Protein AF-Q18162-F1 (afdb_monomer_lite)

Structure (mmCIF, N/CA/C/O backbone):
data_AF-Q18162-F1
#
_entry.id   AF-Q18162-F1
#
loop_
_atom_site.group_PDB
_atom_site.id
_atom_site.type_symbol
_atom_site.label_atom_id
_atom_site.label_alt_id
_atom_site.label_comp_id
_atom_site.label_asym_id
_atom_site.label_entity_id
_atom_site.label_seq_id
_atom_site.pdbx_PDB_ins_code
_atom_site.Cartn_x
_atom_site.Cartn_y
_atom_site.Cartn_z
_atom_site.occupancy
_atom_site.B_iso_or_equiv
_atom_site.auth_seq_id
_atom_site.auth_comp_id
_atom_site.auth_asym_id
_atom_site.auth_atom_id
_atom_site.pdbx_PDB_model_num
ATOM 1 N N . MET A 1 1 ? 11.366 34.243 60.380 1.00 47.06 1 MET A N 1
ATOM 2 C CA . MET A 1 1 ? 11.514 34.033 58.919 1.00 47.06 1 MET A CA 1
ATOM 3 C C . MET A 1 1 ? 12.180 32.680 58.683 1.00 47.06 1 MET A C 1
ATOM 5 O O . MET A 1 1 ? 13.398 32.599 58.688 1.00 47.06 1 MET A O 1
ATOM 9 N N . MET A 1 2 ? 11.401 31.595 58.600 1.00 46.53 2 MET A N 1
ATOM 10 C CA . MET A 1 2 ? 11.908 30.211 58.548 1.00 46.53 2 MET A CA 1
ATOM 11 C C . MET A 1 2 ? 11.200 29.432 57.432 1.00 46.53 2 MET A C 1
ATOM 13 O O . MET A 1 2 ? 10.289 28.652 57.677 1.00 46.53 2 MET A O 1
ATOM 17 N N . ILE A 1 3 ? 11.634 29.666 56.194 1.00 54.00 3 ILE A N 1
ATOM 18 C CA . ILE A 1 3 ? 11.278 28.886 55.001 1.00 54.00 3 ILE A CA 1
ATOM 19 C C . ILE A 1 3 ? 12.595 28.306 54.476 1.00 54.00 3 ILE A C 1
ATOM 21 O O . ILE A 1 3 ? 13.216 28.922 53.624 1.00 54.00 3 ILE A O 1
ATOM 25 N N . SER A 1 4 ? 13.115 27.210 55.051 1.00 54.88 4 SER A N 1
ATOM 26 C CA . SER A 1 4 ? 14.294 26.529 54.457 1.00 54.88 4 SER A CA 1
ATOM 27 C C . SER A 1 4 ? 14.670 25.159 55.052 1.00 54.88 4 SER A C 1
ATOM 29 O O . SER A 1 4 ? 15.838 24.781 55.030 1.00 54.88 4 SER A O 1
ATOM 31 N N . ARG A 1 5 ? 13.752 24.397 55.672 1.00 54.91 5 ARG A N 1
ATOM 32 C CA . ARG A 1 5 ? 14.149 23.113 56.311 1.00 54.91 5 ARG A CA 1
ATOM 33 C C . ARG A 1 5 ? 13.213 21.916 56.134 1.00 54.91 5 ARG A C 1
ATOM 35 O O . ARG A 1 5 ? 13.549 20.836 56.607 1.00 54.91 5 ARG A O 1
ATOM 42 N N . PHE A 1 6 ? 12.099 22.053 55.412 1.00 51.84 6 PHE A N 1
ATOM 43 C CA . PHE A 1 6 ? 11.122 20.960 55.267 1.00 51.84 6 PHE A CA 1
ATOM 44 C C . PHE A 1 6 ? 11.135 20.224 53.916 1.00 51.84 6 PHE A C 1
ATOM 46 O O . PHE A 1 6 ? 10.544 19.155 53.815 1.00 51.84 6 PHE A O 1
ATOM 53 N N . LEU A 1 7 ? 11.861 20.717 52.906 1.00 53.97 7 LEU A N 1
ATOM 54 C CA . LEU A 1 7 ? 11.865 20.114 51.562 1.00 53.97 7 LEU A CA 1
ATOM 55 C C . LEU A 1 7 ? 12.960 19.050 51.336 1.00 53.97 7 LEU A C 1
ATOM 57 O O . LEU A 1 7 ? 12.839 18.246 50.420 1.00 53.97 7 LEU A O 1
ATOM 61 N N . SER A 1 8 ? 13.972 18.944 52.207 1.00 49.91 8 SER A N 1
ATOM 62 C CA . SER A 1 8 ? 15.043 17.931 52.072 1.00 49.91 8 SER A CA 1
ATOM 63 C C . SER A 1 8 ? 14.746 16.571 52.712 1.00 49.91 8 SER A C 1
ATOM 65 O O . SER A 1 8 ? 15.541 15.651 52.553 1.00 49.91 8 SER A O 1
ATOM 67 N N . LYS A 1 9 ? 13.619 16.401 53.416 1.00 49.53 9 LYS A N 1
ATOM 68 C CA . LYS A 1 9 ? 13.247 15.107 54.026 1.00 49.53 9 LYS A CA 1
ATOM 69 C C . LYS A 1 9 ? 12.256 14.283 53.197 1.00 49.53 9 LYS A C 1
ATOM 71 O O . LYS A 1 9 ? 12.046 13.117 53.503 1.00 49.53 9 LYS A O 1
ATOM 76 N N . ILE A 1 10 ? 11.699 14.852 52.125 1.00 53.09 10 ILE A N 1
ATOM 77 C CA . ILE A 1 10 ? 10.724 14.171 51.252 1.00 53.09 10 ILE A CA 1
ATOM 78 C C . ILE A 1 10 ? 11.418 13.392 50.115 1.00 53.09 10 ILE A C 1
ATOM 80 O O . ILE A 1 10 ? 10.860 12.440 49.587 1.00 53.09 10 ILE A O 1
ATOM 84 N N . LEU A 1 11 ? 12.680 13.705 49.803 1.00 48.69 11 LEU A N 1
ATOM 85 C CA . LEU A 1 11 ? 13.447 13.065 48.723 1.00 48.69 11 LEU A CA 1
ATOM 86 C C . LEU A 1 11 ? 14.239 11.809 49.135 1.00 48.69 11 LEU A C 1
ATOM 88 O O . LEU A 1 11 ? 14.852 11.178 48.283 1.00 48.69 11 LEU A O 1
ATOM 92 N N . ILE A 1 12 ? 14.209 11.412 50.412 1.00 49.38 12 ILE A N 1
ATOM 93 C CA . ILE A 1 12 ? 14.962 10.243 50.921 1.00 49.38 12 ILE A CA 1
ATOM 94 C C . ILE A 1 12 ? 14.038 9.038 51.207 1.00 49.38 12 ILE A C 1
ATOM 96 O O . ILE A 1 12 ? 14.503 7.913 51.353 1.00 49.38 12 ILE A O 1
ATOM 100 N N . VAL A 1 13 ? 12.713 9.226 51.190 1.00 47.62 13 VAL A N 1
ATOM 101 C CA . VAL A 1 13 ? 11.738 8.146 51.456 1.00 47.62 13 VAL A CA 1
ATOM 102 C C . VAL A 1 13 ? 11.405 7.319 50.201 1.00 47.62 13 VAL A C 1
ATOM 104 O O . VAL A 1 13 ? 10.931 6.192 50.310 1.00 47.62 13 VAL A O 1
ATOM 107 N N . SER A 1 14 ? 11.750 7.795 49.001 1.00 47.75 14 SER A N 1
ATOM 108 C CA . SER A 1 14 ? 11.457 7.092 47.739 1.00 47.75 14 SER A CA 1
ATOM 109 C C . SER A 1 14 ? 12.448 5.975 47.370 1.00 47.75 14 SER A C 1
ATOM 111 O O . SER A 1 14 ? 12.307 5.373 46.311 1.00 47.75 14 SER A O 1
ATOM 113 N N . CYS A 1 15 ? 13.426 5.666 48.232 1.00 47.78 15 CYS A N 1
ATOM 114 C CA . CYS A 1 15 ? 14.438 4.620 48.003 1.00 47.78 15 CYS A CA 1
ATOM 115 C C . CYS A 1 15 ? 14.312 3.390 48.928 1.00 47.78 15 CYS A C 1
ATOM 117 O O . CYS A 1 15 ? 15.185 2.528 48.901 1.00 47.78 15 CYS A O 1
ATOM 119 N N . LEU A 1 16 ? 13.250 3.282 49.742 1.00 48.62 16 LEU A N 1
ATOM 120 C CA . LEU A 1 16 ? 13.119 2.249 50.790 1.00 48.62 16 LEU A CA 1
ATOM 121 C C . LEU A 1 16 ? 11.858 1.367 50.702 1.00 48.62 16 LEU A C 1
ATOM 123 O O . LEU A 1 16 ? 11.512 0.704 51.674 1.00 48.62 16 LEU A O 1
ATOM 127 N N . ILE A 1 17 ? 11.195 1.288 49.544 1.00 52.97 17 ILE A N 1
ATOM 128 C CA . ILE A 1 17 ? 10.119 0.304 49.312 1.00 52.97 17 ILE A CA 1
ATOM 129 C C . ILE A 1 17 ? 10.638 -0.771 48.359 1.00 52.97 17 ILE A C 1
ATOM 131 O O . ILE A 1 17 ? 10.295 -0.842 47.181 1.00 52.97 17 ILE A O 1
ATOM 135 N N . GLY A 1 18 ? 11.542 -1.582 48.900 1.00 37.62 18 GLY A N 1
ATOM 136 C CA . GLY A 1 18 ? 11.828 -2.909 48.392 1.00 37.62 18 GLY A CA 1
ATOM 137 C C . GLY A 1 18 ? 10.871 -3.929 49.012 1.00 37.62 18 GLY A C 1
ATOM 138 O O . GLY A 1 18 ? 10.556 -3.854 50.193 1.00 37.62 18 GLY A O 1
ATOM 139 N N . VAL A 1 19 ? 10.501 -4.913 48.193 1.00 47.59 19 VAL A N 1
ATOM 140 C CA . VAL A 1 19 ? 10.215 -6.304 48.585 1.00 47.59 19 VAL A CA 1
ATOM 141 C C . VAL A 1 19 ? 8.965 -6.550 49.446 1.00 47.59 19 VAL A C 1
ATOM 143 O O . VAL A 1 19 ? 9.071 -6.700 50.650 1.00 47.59 19 VAL A O 1
ATOM 146 N N . LEU A 1 20 ? 7.812 -6.730 48.790 1.00 50.03 20 LEU A N 1
ATOM 147 C CA . LEU A 1 20 ? 6.655 -7.559 49.193 1.00 50.03 20 LEU A CA 1
ATOM 148 C C . LEU A 1 20 ? 5.893 -7.824 47.869 1.00 50.03 20 LEU A C 1
ATOM 150 O O . LEU A 1 20 ? 5.391 -6.889 47.263 1.00 50.03 20 LEU A O 1
ATOM 154 N N . GLY A 1 21 ? 5.886 -8.998 47.236 1.00 35.34 21 GLY A N 1
ATOM 155 C CA . GLY A 1 21 ? 5.653 -10.307 47.824 1.00 35.34 21 GLY A CA 1
ATOM 156 C C . GLY A 1 21 ? 4.150 -10.574 47.945 1.00 35.34 21 GLY A C 1
ATOM 157 O O . GLY A 1 21 ? 3.687 -10.772 49.058 1.00 35.34 21 GLY A O 1
ATOM 158 N N . VAL A 1 22 ? 3.387 -10.555 46.841 1.00 52.78 22 VAL A N 1
ATOM 159 C CA . VAL A 1 22 ? 2.009 -11.078 46.823 1.00 52.78 22 VAL A CA 1
ATOM 160 C C . VAL A 1 22 ? 1.737 -11.774 45.491 1.00 52.78 22 VAL A C 1
ATOM 162 O O . VAL A 1 22 ? 1.884 -11.194 44.416 1.00 52.78 22 VAL A O 1
ATOM 165 N N . ALA A 1 23 ? 1.417 -13.058 45.602 1.00 41.47 23 ALA A N 1
ATOM 166 C CA . ALA A 1 23 ? 0.952 -13.920 44.537 1.00 41.47 23 ALA A CA 1
ATOM 167 C C . ALA A 1 23 ? -0.487 -13.559 44.160 1.00 41.47 23 ALA A C 1
ATOM 169 O O . ALA A 1 23 ? -1.300 -13.359 45.051 1.00 41.47 23 ALA A O 1
ATOM 170 N N . ASP A 1 24 ? -0.800 -13.584 42.867 1.00 45.69 24 ASP A N 1
ATOM 171 C CA . ASP A 1 24 ? -2.141 -13.931 42.408 1.00 45.69 24 ASP A CA 1
ATOM 172 C C . ASP A 1 24 ? -2.042 -14.708 41.095 1.00 45.69 24 ASP A C 1
ATOM 174 O O . ASP A 1 24 ? -1.695 -14.204 40.024 1.00 45.69 24 ASP A O 1
ATOM 178 N N . ALA A 1 25 ? -2.320 -16.000 41.223 1.00 42.06 25 ALA A N 1
ATOM 179 C CA . ALA A 1 25 ? -2.702 -16.865 40.131 1.00 42.06 25 ALA A CA 1
ATOM 180 C C . ALA A 1 25 ? -4.101 -16.452 39.666 1.00 42.06 25 ALA A C 1
ATOM 182 O O . ALA A 1 25 ? -4.997 -16.394 40.499 1.00 42.06 25 ALA A O 1
ATOM 183 N N . SER A 1 26 ? -4.292 -16.205 38.363 1.00 44.50 26 SER A N 1
ATOM 184 C CA . SER A 1 26 ? -5.520 -16.496 37.592 1.00 44.50 26 SER A CA 1
ATOM 185 C C . SER A 1 26 ? -5.532 -15.719 36.276 1.00 44.50 26 SER A C 1
ATOM 187 O O . SER A 1 26 ? -5.874 -14.543 36.250 1.00 44.50 26 SER A O 1
ATOM 189 N N . SER A 1 27 ? -5.193 -16.383 35.169 1.00 45.03 27 SER A N 1
ATOM 190 C CA . SER A 1 27 ? -5.870 -16.228 33.865 1.00 45.03 27 SER A CA 1
ATOM 191 C C . SER A 1 27 ? -5.272 -17.214 32.865 1.00 45.03 27 SER A C 1
ATOM 193 O O . SER A 1 27 ? -4.505 -16.894 31.960 1.00 45.03 27 SER A O 1
ATOM 195 N N . SER A 1 28 ? -5.651 -18.470 33.091 1.00 40.44 28 SER A N 1
ATOM 196 C CA . SER A 1 28 ? -5.804 -19.480 32.053 1.00 40.44 28 SER A CA 1
ATOM 197 C C . SER A 1 28 ? -6.736 -18.956 30.945 1.00 40.44 28 SER A C 1
ATOM 199 O O . SER A 1 28 ? -7.658 -18.196 31.226 1.00 40.44 28 SER A O 1
ATOM 201 N N . MET A 1 29 ? -6.537 -19.440 29.714 1.00 38.53 29 MET A N 1
ATOM 202 C CA . MET A 1 29 ? -7.475 -19.376 28.574 1.00 38.53 29 MET A CA 1
ATOM 203 C C . MET A 1 29 ? -7.371 -18.220 27.562 1.00 38.53 29 MET A C 1
ATOM 205 O O . MET A 1 29 ? -8.382 -17.632 27.214 1.00 38.53 29 MET A O 1
ATOM 209 N N . TYR A 1 30 ? -6.210 -18.003 26.930 1.00 42.44 30 TYR A N 1
ATOM 210 C CA . TYR A 1 30 ? -6.178 -17.494 25.538 1.00 42.44 30 TYR A CA 1
ATOM 211 C C . TYR A 1 30 ? -5.065 -18.138 24.690 1.00 42.44 30 TYR A C 1
ATOM 213 O O . TYR A 1 30 ? -4.341 -17.485 23.946 1.00 42.44 30 TYR A O 1
ATOM 221 N N . ALA A 1 31 ? -4.964 -19.469 24.726 1.00 40.12 31 ALA A N 1
ATOM 222 C CA . ALA A 1 31 ? -4.301 -20.236 23.668 1.00 40.12 31 ALA A CA 1
ATOM 223 C C . ALA A 1 31 ? -5.300 -20.475 22.520 1.00 40.12 31 ALA A C 1
ATOM 225 O O . ALA A 1 31 ? -5.843 -21.568 22.350 1.00 40.12 31 ALA A O 1
ATOM 226 N N . ARG A 1 32 ? -5.608 -19.427 21.743 1.00 47.47 32 ARG A N 1
ATOM 227 C CA . ARG A 1 32 ? -6.488 -19.549 20.571 1.00 47.47 32 ARG A CA 1
ATOM 228 C C . ARG A 1 32 ? -5.731 -20.301 19.470 1.00 47.47 32 ARG A C 1
ATOM 230 O O . ARG A 1 32 ? -4.795 -19.776 18.869 1.00 47.47 32 ARG A O 1
ATOM 237 N N . ARG A 1 33 ? -6.121 -21.559 19.234 1.00 45.94 33 ARG A N 1
ATOM 238 C CA . ARG A 1 33 ? -5.656 -22.389 18.111 1.00 45.94 33 ARG A CA 1
ATOM 239 C C . ARG A 1 33 ? -5.892 -21.633 16.797 1.00 45.94 33 ARG A C 1
ATOM 241 O O . ARG A 1 33 ? -7.034 -21.492 16.376 1.00 45.94 33 ARG A O 1
ATOM 248 N N . ARG A 1 34 ? -4.812 -21.171 16.154 1.00 50.59 34 ARG A N 1
ATOM 249 C CA . ARG A 1 34 ? -4.840 -20.661 14.771 1.00 50.59 34 ARG A CA 1
ATOM 250 C C . ARG A 1 34 ? -5.439 -21.724 13.858 1.00 50.59 34 ARG A C 1
ATOM 252 O O . ARG A 1 34 ? -4.964 -22.865 13.858 1.00 50.59 34 ARG A O 1
ATOM 259 N N . THR A 1 35 ? -6.454 -21.341 13.098 1.00 56.44 35 THR A N 1
ATOM 260 C CA . THR A 1 35 ? -7.115 -22.224 12.130 1.00 56.44 35 THR A CA 1
ATOM 261 C C . THR A 1 35 ? -6.159 -22.571 10.983 1.00 56.44 35 THR A C 1
ATOM 263 O O . THR A 1 35 ? -5.224 -21.824 10.684 1.00 56.44 35 THR A O 1
ATOM 266 N N . ALA A 1 36 ? -6.370 -23.712 10.318 1.00 51.19 36 ALA A N 1
ATOM 267 C CA . ALA A 1 36 ? -5.551 -24.132 9.174 1.00 51.19 36 ALA A CA 1
ATOM 268 C C . ALA A 1 36 ? -5.553 -23.092 8.027 1.00 51.19 36 ALA A C 1
ATOM 270 O O . ALA A 1 36 ? -4.561 -22.956 7.314 1.00 51.19 36 ALA A O 1
ATOM 271 N N . SER A 1 37 ? -6.615 -22.283 7.924 1.00 54.16 37 SER A N 1
ATOM 272 C CA . SER A 1 37 ? -6.733 -21.176 6.965 1.00 54.16 37 SER A CA 1
ATOM 273 C C . SER A 1 37 ? -5.822 -19.982 7.289 1.00 54.16 37 SER A C 1
ATOM 275 O O . SER A 1 37 ? -5.349 -19.308 6.377 1.00 54.16 37 SER A O 1
ATOM 277 N N . GLU A 1 38 ? -5.524 -19.724 8.567 1.00 50.00 38 GLU A N 1
ATOM 278 C CA . GLU A 1 38 ? -4.623 -18.637 8.986 1.00 50.00 38 GLU A CA 1
ATOM 279 C C . GLU A 1 38 ? -3.143 -19.013 8.837 1.00 50.00 38 GLU A C 1
ATOM 281 O O . GLU A 1 38 ? -2.293 -18.133 8.708 1.00 50.00 38 GLU A O 1
ATOM 286 N N . ARG A 1 39 ? -2.819 -20.314 8.794 1.00 50.56 39 ARG A N 1
ATOM 287 C CA . ARG A 1 39 ? -1.455 -20.781 8.496 1.00 50.56 39 ARG A CA 1
ATOM 288 C C . ARG A 1 39 ? -1.115 -20.665 7.011 1.00 50.56 39 ARG A C 1
ATOM 290 O O . ARG A 1 39 ? 0.036 -20.390 6.695 1.00 50.56 39 ARG A O 1
ATOM 297 N N . LEU A 1 40 ? -2.089 -20.781 6.104 1.00 47.69 40 LEU A N 1
ATOM 298 C CA . LEU A 1 40 ? -1.827 -20.673 4.662 1.00 47.69 40 LEU A CA 1
ATOM 299 C C . LEU A 1 40 ? -1.533 -19.231 4.208 1.00 47.69 40 LEU A C 1
ATOM 301 O O . LEU A 1 40 ? -0.740 -19.023 3.295 1.00 47.69 40 LEU A O 1
ATOM 305 N N . MET A 1 41 ? -2.095 -18.228 4.888 1.00 48.03 41 MET A N 1
ATOM 306 C CA . MET A 1 41 ? -1.858 -16.808 4.580 1.00 48.03 41 MET A CA 1
ATOM 307 C C . MET A 1 41 ? -0.588 -16.238 5.237 1.00 48.03 41 MET A C 1
ATOM 309 O O . MET A 1 41 ? -0.143 -15.155 4.868 1.00 48.03 41 MET A O 1
ATOM 313 N N . SER A 1 42 ? 0.049 -16.971 6.162 1.00 46.28 42 SER A N 1
ATOM 314 C CA . SER A 1 42 ? 1.368 -16.610 6.711 1.00 46.28 42 SER A CA 1
ATOM 315 C C . SER A 1 42 ? 2.547 -17.293 6.007 1.00 46.28 42 SER A C 1
ATOM 317 O O . SER A 1 42 ? 3.695 -16.975 6.311 1.00 46.28 42 SER A O 1
ATOM 319 N N . ILE A 1 43 ? 2.282 -18.234 5.092 1.00 47.38 43 ILE A N 1
ATOM 320 C CA . ILE A 1 43 ? 3.305 -19.025 4.381 1.00 47.38 43 ILE A CA 1
ATOM 321 C C . ILE A 1 43 ? 3.692 -18.401 3.025 1.00 47.38 43 ILE A C 1
ATOM 323 O O . ILE A 1 43 ? 4.709 -18.771 2.451 1.00 47.38 43 ILE A O 1
ATOM 327 N N . ILE A 1 44 ? 2.999 -17.350 2.572 1.00 43.81 44 ILE A N 1
ATOM 328 C CA . ILE A 1 44 ? 3.419 -16.532 1.420 1.00 43.81 44 ILE A CA 1
ATOM 329 C C . ILE A 1 44 ? 3.975 -15.193 1.925 1.00 43.81 44 ILE A C 1
ATOM 331 O O . ILE A 1 44 ? 3.458 -14.116 1.648 1.00 43.81 44 ILE A O 1
ATOM 335 N N . ARG A 1 45 ? 5.047 -15.254 2.721 1.00 46.56 45 ARG A N 1
ATOM 336 C CA . ARG A 1 45 ? 6.005 -14.144 2.790 1.00 46.56 45 ARG A CA 1
ATOM 337 C C . ARG A 1 45 ? 7.019 -14.402 1.680 1.00 46.56 45 ARG A C 1
ATOM 339 O O . ARG A 1 45 ? 7.731 -15.403 1.790 1.00 46.56 45 ARG A O 1
ATOM 346 N N . PRO A 1 46 ? 7.152 -13.551 0.650 1.00 45.78 46 PRO A N 1
ATOM 347 C CA . PRO A 1 46 ? 8.361 -13.593 -0.146 1.00 45.78 46 PRO A CA 1
ATOM 348 C C . PRO A 1 46 ? 9.515 -13.238 0.796 1.00 45.78 46 PRO A C 1
ATOM 350 O O . PRO A 1 46 ? 9.692 -12.088 1.193 1.00 45.78 46 PRO A O 1
ATOM 353 N N . ARG A 1 47 ? 10.290 -14.250 1.199 1.00 39.41 47 ARG A N 1
ATOM 354 C CA . ARG A 1 47 ? 11.680 -14.051 1.604 1.00 39.41 47 ARG A CA 1
ATOM 355 C C . ARG A 1 47 ? 12.407 -13.564 0.354 1.00 39.41 47 ARG A C 1
ATOM 357 O O . ARG A 1 47 ? 12.931 -14.376 -0.396 1.00 39.41 47 ARG A O 1
ATOM 364 N N . MET A 1 48 ? 12.399 -12.262 0.099 1.00 46.12 48 MET A N 1
ATOM 365 C CA . MET A 1 48 ? 13.288 -11.669 -0.891 1.00 46.12 48 MET A CA 1
ATOM 366 C C . MET A 1 48 ? 13.988 -10.458 -0.286 1.00 46.12 48 MET A C 1
ATOM 368 O O . MET A 1 48 ? 13.424 -9.382 -0.146 1.00 46.12 48 MET A O 1
ATOM 372 N N . PHE A 1 49 ? 15.227 -10.747 0.114 1.00 45.75 49 PHE A N 1
ATOM 373 C CA . PHE A 1 49 ? 16.407 -9.894 0.075 1.00 45.75 49 PHE A CA 1
ATOM 374 C C . PHE A 1 49 ? 16.320 -8.506 0.719 1.00 45.75 49 PHE A C 1
ATOM 376 O O . PHE A 1 49 ? 16.011 -7.498 0.093 1.00 45.75 49 PHE A O 1
ATOM 383 N N . GLN A 1 50 ? 16.787 -8.471 1.970 1.00 40.81 50 GLN A N 1
ATOM 384 C CA . GLN A 1 50 ? 17.587 -7.368 2.493 1.00 40.81 50 GLN A CA 1
ATOM 385 C C . GLN A 1 50 ? 18.776 -7.135 1.539 1.00 40.81 50 GLN A C 1
ATOM 387 O O . GLN A 1 50 ? 19.776 -7.843 1.628 1.00 40.81 50 GLN A O 1
ATOM 392 N N . ASN A 1 51 ? 18.667 -6.185 0.607 1.00 41.41 51 ASN A N 1
ATOM 393 C CA . ASN A 1 51 ? 19.835 -5.625 -0.073 1.00 41.41 51 ASN A CA 1
ATOM 394 C C . ASN A 1 51 ? 20.126 -4.234 0.532 1.00 41.41 51 ASN A C 1
ATOM 396 O O . ASN A 1 51 ? 19.279 -3.347 0.418 1.00 41.41 51 ASN A O 1
ATOM 400 N N . PRO A 1 52 ? 21.277 -4.027 1.198 1.00 40.94 52 PRO A N 1
ATOM 401 C CA . PRO A 1 52 ? 21.660 -2.746 1.792 1.00 40.94 52 PRO A CA 1
ATOM 402 C C . PRO A 1 52 ? 22.157 -1.676 0.792 1.00 40.94 52 PRO A C 1
ATOM 404 O O . PRO A 1 52 ? 22.746 -0.686 1.218 1.00 40.94 52 PRO A O 1
ATOM 407 N N . GLU A 1 53 ? 21.871 -1.768 -0.511 1.00 42.22 53 GLU A N 1
ATOM 408 C CA . GLU A 1 53 ? 22.186 -0.716 -1.508 1.00 42.22 53 GLU A CA 1
ATOM 409 C C . GLU A 1 53 ? 21.252 0.521 -1.460 1.00 42.22 53 GLU A C 1
ATOM 411 O O . GLU A 1 53 ? 20.991 1.203 -2.451 1.00 42.22 53 GLU A O 1
ATOM 416 N N . PHE A 1 54 ? 20.786 0.873 -0.262 1.00 45.44 54 PHE A N 1
ATOM 417 C CA . PHE A 1 54 ? 19.851 1.961 0.051 1.00 45.44 54 PHE A CA 1
ATOM 418 C C . PHE A 1 54 ? 20.458 3.383 -0.065 1.00 45.44 54 PHE A C 1
ATOM 420 O O . PHE A 1 54 ? 19.984 4.316 0.575 1.00 45.44 54 PHE A O 1
ATOM 427 N N . ARG A 1 55 ? 21.523 3.613 -0.850 1.00 39.00 55 ARG A N 1
ATOM 428 C CA . ARG A 1 55 ? 22.255 4.900 -0.777 1.00 39.00 55 ARG A CA 1
ATOM 429 C C . ARG A 1 55 ? 22.574 5.637 -2.077 1.00 39.00 55 ARG A C 1
ATOM 431 O O . ARG A 1 55 ? 23.279 6.636 -1.999 1.00 39.00 55 ARG A O 1
ATOM 438 N N . SER A 1 56 ? 22.055 5.241 -3.247 1.00 38.41 56 SER A N 1
ATOM 439 C CA . SER A 1 56 ? 22.445 5.939 -4.495 1.00 38.41 56 SER A CA 1
ATOM 440 C C . SER A 1 56 ? 21.391 6.143 -5.597 1.00 38.41 56 SER A C 1
ATOM 442 O O . SER A 1 56 ? 21.713 6.706 -6.636 1.00 38.41 56 SER A O 1
ATOM 444 N N . SER A 1 57 ? 20.106 5.820 -5.400 1.00 38.34 57 SER A N 1
ATOM 445 C CA . SER A 1 57 ? 19.080 6.109 -6.435 1.00 38.34 57 SER A CA 1
ATOM 446 C C . SER A 1 57 ? 18.561 7.562 -6.458 1.00 38.34 57 SER A C 1
ATOM 448 O O . SER A 1 57 ? 17.593 7.866 -7.146 1.00 38.34 57 SER A O 1
ATOM 450 N N . GLN A 1 58 ? 19.224 8.502 -5.775 1.00 43.12 58 GLN A N 1
ATOM 451 C CA . GLN A 1 58 ? 18.823 9.919 -5.691 1.00 43.12 58 GLN A CA 1
ATOM 452 C C . GLN A 1 58 ? 19.031 10.749 -6.982 1.00 43.12 58 GLN A C 1
ATOM 454 O O . GLN A 1 58 ? 19.048 11.975 -6.916 1.00 43.12 58 GLN A O 1
ATOM 459 N N . LYS A 1 59 ? 19.177 10.141 -8.170 1.00 35.78 59 LYS A N 1
ATOM 460 C CA . LYS A 1 59 ? 19.420 10.899 -9.416 1.00 35.78 59 LYS A CA 1
ATOM 461 C C . LYS A 1 59 ? 18.705 10.421 -10.682 1.00 35.78 59 LYS A C 1
ATOM 463 O O . LYS A 1 59 ? 19.095 10.816 -11.775 1.00 35.78 59 LYS A O 1
ATOM 468 N N . ILE A 1 60 ? 17.606 9.677 -10.557 1.00 40.38 60 ILE A N 1
ATOM 469 C CA . ILE A 1 60 ? 16.628 9.560 -11.653 1.00 40.38 60 ILE A CA 1
ATOM 470 C C . ILE A 1 60 ? 15.374 10.345 -11.258 1.00 40.38 60 ILE A C 1
ATOM 472 O O . ILE A 1 60 ? 14.288 9.807 -11.099 1.00 40.38 60 ILE A O 1
ATOM 476 N N . GLN A 1 61 ? 15.532 11.664 -11.111 1.00 37.38 61 GLN A N 1
ATOM 477 C CA . GLN A 1 61 ? 14.439 12.607 -11.347 1.00 37.38 61 GLN A CA 1
ATOM 478 C C . GLN A 1 61 ? 14.176 12.637 -12.858 1.00 37.38 61 GLN A C 1
ATOM 480 O O . GLN A 1 61 ? 14.509 13.596 -13.549 1.00 37.38 61 GLN A O 1
ATOM 485 N N . LYS A 1 62 ? 13.608 11.563 -13.407 1.00 40.25 62 LYS A N 1
ATOM 486 C CA . LYS A 1 62 ? 12.714 11.746 -14.545 1.00 40.25 62 LYS A CA 1
ATOM 487 C C . LYS A 1 62 ? 11.363 11.972 -13.909 1.00 40.25 62 LYS A C 1
ATOM 489 O O . LYS A 1 62 ? 10.778 11.043 -13.369 1.00 40.25 62 LYS A O 1
ATOM 494 N N . SER A 1 63 ? 10.919 13.223 -13.913 1.00 36.50 63 SER A N 1
ATOM 495 C CA . SER A 1 63 ? 9.512 13.542 -13.749 1.00 36.50 63 SER A CA 1
ATOM 496 C C . SER A 1 63 ? 8.755 12.753 -14.813 1.00 36.50 63 SER A C 1
ATOM 498 O O . SER A 1 63 ? 8.616 13.182 -15.958 1.00 36.50 63 SER A O 1
ATOM 500 N N . ILE A 1 64 ? 8.308 11.552 -14.457 1.00 46.38 64 ILE A N 1
ATOM 501 C CA . ILE A 1 64 ? 7.239 10.892 -15.180 1.00 46.38 64 ILE A CA 1
ATOM 502 C C . ILE A 1 64 ? 6.057 11.807 -14.917 1.00 46.38 64 ILE A C 1
ATOM 504 O O . ILE A 1 64 ? 5.423 11.755 -13.864 1.00 46.38 64 ILE A O 1
ATOM 508 N N . GLN A 1 65 ? 5.843 12.743 -15.839 1.00 42.72 65 GLN A N 1
ATOM 509 C CA . GLN A 1 65 ? 4.612 13.497 -15.911 1.00 42.72 65 GLN A CA 1
ATOM 510 C C . GLN A 1 65 ? 3.526 12.447 -16.086 1.00 42.72 65 GLN A C 1
ATOM 512 O O . GLN A 1 65 ? 3.308 11.935 -17.187 1.00 42.72 65 GLN A O 1
ATOM 517 N N . LEU A 1 66 ? 2.908 12.056 -14.970 1.00 52.97 66 LEU A N 1
ATOM 518 C CA . LEU A 1 66 ? 1.675 11.299 -14.992 1.00 52.97 66 LEU A CA 1
ATOM 519 C C . LEU A 1 66 ? 0.783 11.999 -15.993 1.00 52.97 66 LEU A C 1
ATOM 521 O O . LEU A 1 66 ? 0.589 13.210 -15.893 1.00 52.97 66 LEU A O 1
ATOM 525 N N . ASN A 1 67 ? 0.302 11.242 -16.979 1.00 50.72 67 ASN A N 1
ATOM 526 C CA . ASN A 1 67 ? -0.633 11.772 -17.952 1.00 50.72 67 ASN A CA 1
ATOM 527 C C . ASN A 1 67 ? -1.698 12.564 -17.170 1.00 50.72 67 ASN A C 1
ATOM 529 O O . ASN A 1 67 ? -2.341 11.966 -16.304 1.00 50.72 67 ASN A O 1
ATOM 533 N N . PRO A 1 68 ? -1.868 13.877 -17.411 1.00 45.94 68 PRO A N 1
ATOM 534 C CA . PRO A 1 68 ? -2.814 14.698 -16.656 1.00 45.94 68 PRO A CA 1
ATOM 535 C C . PRO A 1 68 ? -4.258 14.182 -16.785 1.00 45.94 68 PRO A C 1
ATOM 537 O O . PRO A 1 68 ? -5.105 14.490 -15.955 1.00 45.94 68 PRO A O 1
ATOM 540 N N . ASN A 1 69 ? -4.521 13.320 -17.775 1.00 46.78 69 ASN A N 1
ATOM 541 C CA . ASN A 1 69 ? -5.780 12.606 -17.972 1.00 46.78 69 ASN A CA 1
ATOM 542 C C . ASN A 1 69 ? -5.823 11.218 -17.307 1.00 46.78 69 ASN A C 1
ATOM 544 O O . ASN A 1 69 ? -6.736 10.437 -17.587 1.00 46.78 69 ASN A O 1
ATOM 548 N N . ARG A 1 70 ? -4.856 10.857 -16.451 1.00 61.12 70 ARG A N 1
ATOM 549 C CA . ARG A 1 70 ? -4.902 9.627 -15.650 1.00 61.12 70 ARG A CA 1
ATOM 550 C C . ARG A 1 70 ? -5.990 9.797 -14.593 1.00 61.12 70 ARG A C 1
ATOM 552 O O . ARG A 1 70 ? -5.725 10.141 -13.445 1.00 61.12 70 ARG A O 1
ATOM 559 N N . ALA A 1 71 ? -7.231 9.555 -14.998 1.00 58.75 71 ALA A N 1
ATOM 560 C CA . ALA A 1 71 ? -8.343 9.456 -14.078 1.00 58.75 71 ALA A CA 1
ATOM 561 C C . ALA A 1 71 ? -8.020 8.371 -13.044 1.00 58.75 71 ALA A C 1
ATOM 563 O O . ALA A 1 71 ? -7.623 7.254 -13.395 1.00 58.75 71 ALA A O 1
ATOM 564 N N . LEU A 1 72 ? -8.161 8.715 -11.765 1.00 69.69 72 LEU A N 1
ATOM 565 C CA . LEU A 1 72 ? -8.048 7.739 -10.692 1.00 69.69 72 LEU A CA 1
ATOM 566 C C . LEU A 1 72 ? -9.093 6.649 -10.950 1.00 69.69 72 LEU A C 1
ATOM 568 O O . LEU A 1 72 ? -10.240 6.973 -11.291 1.00 69.69 72 LEU A O 1
ATOM 572 N N . PRO A 1 73 ? -8.712 5.363 -10.861 1.00 76.00 73 PRO A N 1
ATOM 573 C CA . PRO A 1 73 ? -9.651 4.303 -11.165 1.00 76.00 73 PRO A CA 1
ATOM 574 C C . PRO A 1 73 ? -10.828 4.373 -10.207 1.00 76.00 73 PRO A C 1
ATOM 576 O O . PRO A 1 73 ? -10.786 4.987 -9.138 1.00 76.00 73 PRO A O 1
ATOM 579 N N . CYS A 1 74 ? -11.876 3.667 -10.587 1.00 85.00 74 CYS A N 1
ATOM 580 C CA . CYS A 1 74 ? -13.059 3.602 -9.772 1.00 85.00 74 CYS A CA 1
ATOM 581 C C . CYS A 1 74 ? -12.744 3.023 -8.374 1.00 85.00 74 CYS A C 1
ATOM 583 O O . CYS A 1 74 ? -12.037 2.020 -8.217 1.00 85.00 74 CYS A O 1
ATOM 585 N N . CYS A 1 75 ? -13.273 3.674 -7.340 1.00 88.38 75 CYS A N 1
ATOM 586 C CA . CYS A 1 75 ? -13.066 3.285 -5.950 1.00 88.38 75 CYS A CA 1
ATOM 587 C C . CYS A 1 75 ? -14.027 2.152 -5.570 1.00 88.38 75 CYS A C 1
ATOM 589 O O . CYS A 1 75 ? -15.109 2.388 -5.038 1.00 88.38 75 CYS A O 1
ATOM 591 N N . LYS A 1 76 ? -13.637 0.909 -5.872 1.00 90.81 76 LYS A N 1
ATOM 592 C CA . LYS A 1 76 ? -14.401 -0.310 -5.557 1.00 90.81 76 LYS A CA 1
ATOM 593 C C . LYS A 1 76 ? -13.655 -1.165 -4.551 1.00 90.81 76 LYS A C 1
ATOM 595 O O . LYS A 1 76 ? -12.447 -1.352 -4.694 1.00 90.81 76 LYS A O 1
ATOM 600 N N . ASP A 1 77 ? -14.381 -1.758 -3.613 1.00 93.44 77 ASP A N 1
ATOM 601 C CA . ASP A 1 77 ? -13.810 -2.765 -2.725 1.00 93.44 77 ASP A CA 1
ATOM 602 C C . ASP A 1 77 ? -13.431 -4.042 -3.493 1.00 93.44 77 ASP A C 1
ATOM 604 O O . ASP A 1 77 ? -14.063 -4.430 -4.484 1.00 93.44 77 ASP A O 1
ATOM 608 N N . GLU A 1 78 ? -12.408 -4.737 -3.022 1.00 90.94 78 GLU A N 1
ATOM 609 C CA . GLU A 1 78 ? -12.085 -6.083 -3.480 1.00 90.94 78 GLU A CA 1
ATOM 610 C C . GLU A 1 78 ? -13.078 -7.111 -2.933 1.00 90.94 78 GLU A C 1
ATOM 612 O O . GLU A 1 78 ? -13.707 -6.915 -1.891 1.00 90.94 78 GLU A O 1
ATOM 617 N N . SER A 1 79 ? -13.246 -8.220 -3.659 1.00 86.81 79 SER A N 1
ATOM 618 C CA . SER A 1 79 ? -14.110 -9.337 -3.243 1.00 86.81 79 SER A CA 1
ATOM 619 C C . SER A 1 79 ? -15.538 -8.902 -2.857 1.00 86.81 79 SER A C 1
ATOM 621 O O . SER A 1 79 ? -16.121 -9.389 -1.882 1.00 86.81 79 SER A O 1
ATOM 623 N N . GLY A 1 80 ? -16.083 -7.917 -3.587 1.00 86.44 80 GLY A N 1
ATOM 624 C CA . GLY A 1 80 ? -17.417 -7.345 -3.359 1.00 86.44 80 GLY A CA 1
ATOM 625 C C . GLY A 1 80 ? -17.575 -6.568 -2.042 1.00 86.44 80 GLY A C 1
ATOM 626 O O . GLY A 1 80 ? -18.700 -6.306 -1.614 1.00 86.44 80 GLY A O 1
ATOM 627 N N . GLY A 1 81 ? -16.472 -6.246 -1.361 1.00 92.00 81 GLY A N 1
ATOM 628 C CA . GLY A 1 81 ? -16.477 -5.568 -0.065 1.00 92.00 81 GLY A CA 1
ATOM 629 C C . GLY A 1 81 ? -16.922 -6.443 1.101 1.00 92.00 81 GLY A C 1
ATOM 630 O O . GLY A 1 81 ? -17.100 -5.934 2.201 1.00 92.00 81 GLY A O 1
ATOM 631 N N . SER A 1 82 ? -17.086 -7.754 0.907 1.00 94.25 82 SER A N 1
ATOM 632 C CA . SER A 1 82 ? -17.469 -8.692 1.976 1.00 94.25 82 SER A CA 1
ATOM 633 C C . SER A 1 82 ? -16.501 -8.640 3.165 1.00 94.25 82 SER A C 1
ATOM 635 O O . SER A 1 82 ? -16.931 -8.514 4.311 1.00 94.25 82 SER A O 1
ATOM 637 N N . ILE A 1 83 ? -15.194 -8.644 2.886 1.00 94.94 83 ILE A N 1
ATOM 638 C CA . ILE A 1 83 ? -14.124 -8.538 3.889 1.00 94.94 83 ILE A CA 1
ATOM 639 C C . ILE A 1 83 ? -14.207 -7.194 4.623 1.00 94.94 83 ILE A C 1
ATOM 641 O O . ILE A 1 83 ? -14.163 -7.152 5.851 1.00 94.94 83 ILE A O 1
ATOM 645 N N . CYS A 1 84 ? -14.384 -6.105 3.875 1.00 96.69 84 CYS A N 1
ATOM 646 C CA . CYS A 1 84 ? -14.452 -4.743 4.399 1.00 96.69 84 CYS A CA 1
ATOM 647 C C . CYS A 1 84 ? -15.678 -4.539 5.295 1.00 96.69 84 CYS A C 1
ATOM 649 O O . CYS A 1 84 ? -15.551 -4.065 6.422 1.00 96.69 84 CYS A O 1
ATOM 651 N N . LYS A 1 85 ? -16.853 -4.978 4.832 1.00 94.94 85 LYS A N 1
ATOM 652 C CA . LYS A 1 85 ? -18.120 -4.942 5.574 1.00 94.94 85 LYS A CA 1
ATOM 653 C C . LYS A 1 85 ? -18.056 -5.803 6.827 1.00 94.94 85 LYS A C 1
ATOM 655 O O . LYS A 1 85 ? -18.499 -5.364 7.886 1.00 94.94 85 LYS A O 1
ATOM 660 N N . ASN A 1 86 ? -17.490 -7.008 6.728 1.00 96.00 86 ASN A N 1
ATOM 661 C CA . ASN A 1 86 ? -17.337 -7.874 7.889 1.00 96.00 86 ASN A CA 1
ATOM 662 C C . ASN A 1 86 ? -16.413 -7.236 8.930 1.00 96.00 86 ASN A C 1
ATOM 664 O O . ASN A 1 86 ? -16.816 -7.137 10.082 1.00 96.00 86 ASN A O 1
ATOM 668 N N . LEU A 1 87 ? -15.242 -6.730 8.521 1.00 96.25 87 LEU A N 1
ATOM 669 C CA . LEU A 1 87 ? -14.311 -6.057 9.429 1.00 96.25 87 LEU A CA 1
ATOM 670 C C . LEU A 1 87 ? -14.945 -4.820 10.075 1.00 96.25 87 LEU A C 1
ATOM 672 O O . LEU A 1 87 ? -14.869 -4.671 11.289 1.00 96.25 87 LEU A O 1
ATOM 676 N N . ARG A 1 88 ? -15.634 -3.981 9.292 1.00 95.69 88 ARG A N 1
ATOM 677 C CA . ARG A 1 88 ? -16.365 -2.808 9.796 1.00 95.69 88 ARG A CA 1
ATOM 678 C C . ARG A 1 88 ? -17.414 -3.188 10.844 1.00 95.69 88 ARG A C 1
ATOM 680 O O . ARG A 1 88 ? -17.579 -2.463 11.819 1.00 95.69 88 ARG A O 1
ATOM 687 N N . ARG A 1 89 ? -18.112 -4.315 10.654 1.00 95.94 89 ARG A N 1
ATOM 688 C CA . ARG A 1 89 ? -19.130 -4.828 11.583 1.00 95.94 89 ARG A CA 1
ATOM 689 C C . ARG A 1 89 ? -18.522 -5.422 12.853 1.00 95.94 89 ARG A C 1
ATOM 691 O O . ARG A 1 89 ? -19.083 -5.235 13.925 1.00 95.94 89 ARG A O 1
ATOM 698 N N . THR A 1 90 ? -17.427 -6.172 12.739 1.00 97.12 90 THR A N 1
ATOM 699 C CA . THR A 1 90 ? -16.829 -6.884 13.880 1.00 97.12 90 THR A CA 1
ATOM 700 C C . THR A 1 90 ? -15.900 -6.006 14.710 1.00 97.12 90 THR A C 1
ATOM 702 O O . THR A 1 90 ? -15.838 -6.176 15.921 1.00 97.12 90 THR A O 1
ATOM 705 N N . ASP A 1 91 ? -15.167 -5.093 14.072 1.00 97.06 91 ASP A N 1
ATOM 706 C CA . ASP A 1 91 ? -14.205 -4.204 14.722 1.00 97.06 91 ASP A CA 1
ATOM 707 C C . ASP A 1 91 ? -14.100 -2.872 13.963 1.00 97.06 91 ASP A C 1
ATOM 709 O O . ASP A 1 91 ? -13.230 -2.649 13.114 1.00 97.06 91 ASP A O 1
ATOM 713 N N . ILE A 1 92 ? -15.017 -1.960 14.285 1.00 95.69 92 ILE A N 1
ATOM 714 C CA . ILE A 1 92 ? -15.068 -0.630 13.674 1.00 95.69 92 ILE A CA 1
ATOM 715 C C . ILE A 1 92 ? -13.808 0.200 13.957 1.00 95.69 92 ILE A C 1
ATOM 717 O O . ILE A 1 92 ? -13.417 1.018 13.121 1.00 95.69 92 ILE A O 1
ATOM 721 N N . LYS A 1 93 ? -13.152 -0.007 15.109 1.00 96.69 93 LYS A N 1
ATOM 722 C CA . LYS A 1 93 ? -11.945 0.740 15.482 1.00 96.69 93 LYS A CA 1
ATOM 723 C C . LYS A 1 93 ? -10.786 0.329 14.587 1.00 96.69 93 LYS A C 1
ATOM 725 O O . LYS A 1 93 ? -10.174 1.197 13.968 1.00 96.69 93 LYS A O 1
ATOM 730 N N . LEU A 1 94 ? -10.551 -0.976 14.449 1.00 96.81 94 LEU A N 1
ATOM 731 C CA . LEU A 1 94 ? -9.526 -1.505 13.553 1.00 96.81 94 LEU A CA 1
ATOM 732 C C . LEU A 1 94 ? -9.814 -1.139 12.095 1.00 96.81 94 LEU A C 1
ATOM 734 O O . LEU A 1 94 ? -8.908 -0.718 11.380 1.00 96.81 94 LEU A O 1
ATOM 738 N N . PHE A 1 95 ? -11.071 -1.245 11.652 1.00 96.88 95 PHE A N 1
ATOM 739 C CA . PHE A 1 95 ? -11.468 -0.823 10.307 1.00 96.88 95 PHE A CA 1
ATOM 740 C C . PHE A 1 95 ? -11.107 0.647 10.040 1.00 96.88 95 PHE A C 1
ATOM 742 O O . PHE A 1 95 ? -10.440 0.959 9.052 1.00 96.88 95 PHE A O 1
ATOM 749 N N . THR A 1 96 ? -11.506 1.542 10.947 1.00 95.50 96 THR A N 1
ATOM 750 C CA . THR A 1 96 ? -11.272 2.988 10.820 1.00 95.50 96 THR A CA 1
ATOM 751 C C . THR A 1 96 ? -9.783 3.315 10.852 1.00 95.50 96 THR A C 1
ATOM 753 O O . THR A 1 96 ? -9.312 4.078 10.010 1.00 95.50 96 THR A O 1
ATOM 756 N N . GLN A 1 97 ? -9.032 2.688 11.762 1.00 95.75 97 GLN A N 1
ATOM 757 C CA . GLN A 1 97 ? -7.581 2.827 11.836 1.00 95.75 97 GLN A CA 1
ATOM 758 C C . GLN A 1 97 ? -6.939 2.473 10.492 1.00 95.75 97 GLN A C 1
ATOM 760 O O . GLN A 1 97 ? -6.210 3.285 9.931 1.00 95.75 97 GLN A O 1
ATOM 765 N N . LYS A 1 98 ? -7.274 1.314 9.914 1.00 96.19 98 LYS A N 1
ATOM 766 C CA . LYS A 1 98 ? -6.711 0.893 8.625 1.00 96.19 98 LYS A CA 1
ATOM 767 C C . LYS A 1 98 ? -7.066 1.834 7.478 1.00 96.19 98 LYS A C 1
ATOM 769 O O . LYS A 1 98 ? -6.208 2.124 6.649 1.00 96.19 98 LYS A O 1
ATOM 774 N N . CYS A 1 99 ? -8.285 2.373 7.443 1.00 95.75 99 CYS A N 1
ATOM 775 C CA . CYS A 1 99 ? -8.649 3.401 6.463 1.00 95.75 99 CYS A CA 1
ATOM 776 C C . CYS A 1 99 ? -7.778 4.669 6.572 1.00 95.75 99 CYS A C 1
ATOM 778 O O . CYS A 1 99 ? -7.623 5.380 5.578 1.00 95.75 99 CYS A O 1
ATOM 780 N N . GLN A 1 100 ? -7.223 4.967 7.748 1.00 93.69 100 GLN A N 1
ATOM 781 C CA . GLN A 1 100 ? -6.432 6.173 8.011 1.00 93.69 100 GLN A CA 1
ATOM 782 C C . GLN A 1 100 ? -4.918 5.950 7.949 1.00 93.69 100 GLN A C 1
ATOM 784 O O . GLN A 1 100 ? -4.195 6.905 7.686 1.00 93.69 100 GLN A O 1
ATOM 789 N N . THR A 1 101 ? -4.435 4.727 8.189 1.00 93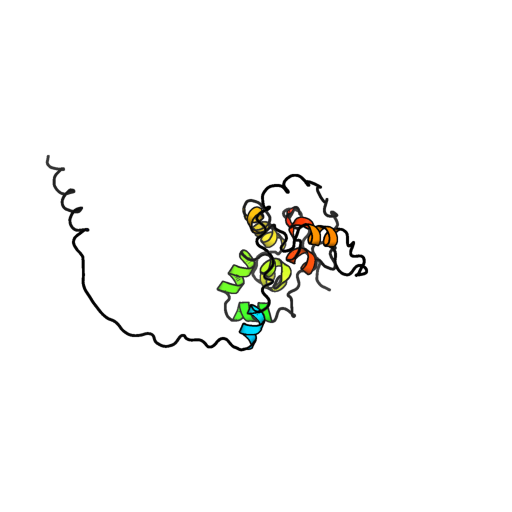.38 101 THR A N 1
ATOM 790 C CA . THR A 1 101 ? -2.995 4.443 8.326 1.00 93.38 101 THR A CA 1
ATOM 791 C C . THR A 1 101 ? -2.435 3.500 7.265 1.00 93.38 101 THR A C 1
ATOM 793 O O . THR A 1 101 ? -1.223 3.461 7.089 1.00 93.38 101 THR A O 1
ATOM 796 N N . GLU A 1 102 ? -3.272 2.736 6.556 1.00 94.81 102 GLU A N 1
ATOM 797 C CA . GLU A 1 102 ? -2.819 1.747 5.572 1.00 94.81 102 GLU A CA 1
ATOM 798 C C . GLU A 1 102 ? -3.264 2.142 4.148 1.00 94.81 102 GLU A C 1
ATOM 800 O O . GLU A 1 102 ? -4.428 1.927 3.793 1.00 94.81 102 GLU A O 1
ATOM 805 N N . PRO A 1 103 ? -2.370 2.665 3.282 1.00 94.25 103 PRO A N 1
ATOM 806 C CA . PRO A 1 103 ? -2.748 3.134 1.945 1.00 94.25 103 PRO A CA 1
ATOM 807 C C . PRO A 1 103 ? -3.327 2.020 1.063 1.00 94.25 103 PRO A C 1
ATOM 809 O O . PRO A 1 103 ? -4.312 2.232 0.361 1.00 94.25 103 PRO A O 1
ATOM 812 N N . ASP A 1 104 ? -2.774 0.806 1.123 1.00 93.69 104 ASP A N 1
ATOM 813 C CA . ASP A 1 104 ? -3.292 -0.333 0.355 1.00 93.69 104 ASP A CA 1
ATOM 814 C C . ASP A 1 104 ? -4.691 -0.748 0.796 1.00 93.69 104 ASP A C 1
ATOM 816 O O . ASP A 1 104 ? -5.538 -1.072 -0.035 1.00 93.69 104 ASP A O 1
ATOM 820 N N . PHE A 1 105 ? -4.951 -0.729 2.101 1.00 95.56 105 PHE A N 1
ATOM 821 C CA . PHE A 1 105 ? -6.275 -1.034 2.620 1.00 95.56 105 PHE A CA 1
ATOM 822 C C . PHE A 1 105 ? -7.270 0.061 2.224 1.00 95.56 105 PHE A C 1
ATOM 824 O O . PHE A 1 105 ? -8.331 -0.227 1.674 1.00 95.56 105 PHE A O 1
ATOM 831 N N . SER A 1 106 ? -6.890 1.316 2.458 1.00 95.00 106 SER A N 1
ATOM 832 C CA . SER A 1 106 ? -7.732 2.502 2.315 1.00 95.00 106 SER A CA 1
ATOM 833 C C . SER A 1 106 ? -8.067 2.877 0.872 1.00 95.00 106 SER A C 1
ATOM 835 O O . SER A 1 106 ? -9.175 3.348 0.598 1.00 95.00 106 SER A O 1
ATOM 837 N N . LEU A 1 107 ? -7.114 2.701 -0.048 1.00 92.19 107 LEU A N 1
ATOM 838 C CA . LEU A 1 107 ? -7.240 3.140 -1.440 1.00 92.19 107 LEU A CA 1
ATOM 839 C C . LEU A 1 107 ? -7.433 1.979 -2.422 1.00 92.19 107 LEU A C 1
ATOM 841 O O . LEU A 1 107 ? -7.894 2.212 -3.535 1.00 92.19 107 LEU A O 1
ATOM 845 N N . VAL A 1 108 ? -7.115 0.735 -2.035 1.00 92.25 108 VAL A N 1
ATOM 846 C CA . VAL A 1 108 ? -7.196 -0.424 -2.945 1.00 92.25 108 VAL A CA 1
ATOM 847 C C . VAL A 1 108 ? -8.177 -1.488 -2.460 1.00 92.25 108 VAL A C 1
ATOM 849 O O . VAL A 1 108 ? -9.109 -1.818 -3.186 1.00 92.25 108 VAL A O 1
ATOM 852 N N . VAL A 1 109 ? -7.984 -2.041 -1.257 1.00 94.19 109 VAL A N 1
ATOM 853 C CA . VAL A 1 109 ? -8.767 -3.201 -0.780 1.00 94.19 109 VAL A CA 1
ATOM 854 C C . VAL A 1 109 ? -10.198 -2.807 -0.412 1.00 94.19 109 VAL A C 1
ATOM 856 O O . VAL A 1 109 ? -11.144 -3.434 -0.873 1.00 94.19 109 VAL A O 1
ATOM 859 N N . CYS A 1 110 ? -10.357 -1.781 0.423 1.00 95.62 110 CYS A N 1
ATOM 860 C CA . CYS A 1 110 ? -11.628 -1.364 1.019 1.00 95.62 110 CYS A CA 1
ATOM 861 C C . CYS A 1 110 ? -11.979 0.080 0.661 1.00 95.62 110 CYS A C 1
ATOM 863 O O . CYS A 1 110 ? -12.488 0.837 1.487 1.00 95.62 110 CYS A O 1
ATOM 865 N N . CYS A 1 111 ? -11.669 0.465 -0.576 1.00 94.25 111 CYS A N 1
ATOM 866 C CA . CYS A 1 111 ? -11.784 1.834 -1.047 1.00 94.25 111 CYS A CA 1
ATOM 867 C C . CYS A 1 111 ? -13.180 2.439 -0.830 1.00 94.25 111 CYS A C 1
ATOM 869 O O . CYS A 1 111 ? -13.300 3.517 -0.239 1.00 94.25 111 CYS A O 1
ATOM 871 N N . SER A 1 112 ? -14.225 1.745 -1.287 1.00 93.75 112 SER A N 1
ATOM 872 C CA . SER A 1 112 ? -15.617 2.192 -1.175 1.00 93.75 112 SER A CA 1
ATOM 873 C C . SER A 1 112 ? -16.043 2.208 0.285 1.00 93.75 112 SER A C 1
ATOM 875 O O . SER A 1 112 ? -16.512 3.232 0.773 1.00 93.75 112 SER A O 1
ATOM 877 N N . SER A 1 113 ? -15.786 1.120 1.015 1.00 94.88 113 SER A N 1
ATOM 878 C CA . SER A 1 113 ? -16.150 1.019 2.431 1.00 94.88 113 SER A CA 1
ATOM 879 C C . SER A 1 113 ? -15.497 2.111 3.293 1.00 94.88 113 SER A C 1
ATOM 881 O O . SER A 1 113 ? -16.120 2.589 4.241 1.00 94.88 113 SER A O 1
ATOM 883 N N . CYS A 1 114 ? -14.253 2.509 2.996 1.00 95.44 114 CYS A N 1
ATOM 884 C CA . CYS A 1 114 ? -13.572 3.612 3.682 1.00 95.44 114 CYS A CA 1
ATOM 885 C C . CYS A 1 114 ? -14.137 4.984 3.284 1.00 95.44 114 CYS A C 1
ATOM 887 O O . CYS A 1 114 ? -14.165 5.893 4.111 1.00 95.44 114 CYS A O 1
ATOM 889 N N . SER A 1 115 ? -14.600 5.151 2.043 1.00 92.25 115 SER A N 1
ATOM 890 C CA . SER A 1 115 ? -15.288 6.377 1.612 1.00 92.25 115 SER A CA 1
ATOM 891 C C . SER A 1 115 ? -16.644 6.531 2.308 1.00 92.25 115 SER A C 1
ATOM 893 O O . SER A 1 115 ? -16.970 7.623 2.769 1.00 92.25 115 SER A O 1
ATOM 895 N N . ASP A 1 116 ? -17.359 5.425 2.524 1.00 91.12 116 ASP A N 1
ATOM 896 C CA . ASP A 1 116 ? -18.611 5.375 3.297 1.00 91.12 116 ASP A CA 1
ATOM 897 C C . ASP A 1 116 ? -18.414 5.638 4.805 1.00 91.12 116 ASP A C 1
ATOM 899 O O . ASP A 1 116 ? -19.383 5.672 5.568 1.00 91.12 116 ASP A O 1
ATOM 903 N N . ALA A 1 117 ? -17.167 5.767 5.270 1.00 86.81 117 ALA A N 1
ATOM 904 C CA . ALA A 1 117 ? -16.838 6.166 6.638 1.00 86.81 117 ALA A CA 1
ATOM 905 C C . ALA A 1 117 ? -16.707 7.695 6.804 1.00 86.81 117 ALA A C 1
ATOM 907 O O . ALA A 1 117 ? -16.439 8.160 7.909 1.00 86.81 117 ALA A O 1
ATOM 908 N N . GLY A 1 118 ? -16.905 8.480 5.735 1.00 85.44 118 GLY A N 1
ATOM 909 C CA . GLY A 1 118 ? -17.011 9.945 5.790 1.00 85.44 118 GLY A CA 1
ATOM 910 C C . GLY A 1 118 ? -15.749 10.725 5.407 1.00 85.44 118 GLY A C 1
ATOM 911 O O . GLY A 1 118 ? -15.772 11.952 5.421 1.00 85.44 118 GLY A O 1
ATOM 912 N N . ILE A 1 119 ? -14.655 10.056 5.031 1.00 86.69 119 ILE A N 1
ATOM 913 C CA . ILE A 1 119 ? -13.443 10.713 4.511 1.00 86.69 119 ILE A CA 1
ATOM 914 C C . ILE A 1 119 ? -13.340 10.403 3.020 1.00 86.69 119 ILE A C 1
ATOM 916 O O . ILE A 1 119 ? -13.297 9.230 2.657 1.00 86.69 119 ILE A O 1
ATOM 920 N N . SER A 1 120 ? -13.267 11.418 2.154 1.00 88.81 120 SER A N 1
ATOM 921 C CA . SER A 1 120 ? -13.174 11.200 0.702 1.00 88.81 120 SER A CA 1
ATOM 922 C C . SER A 1 120 ? -11.890 10.463 0.306 1.00 88.81 120 SER A C 1
ATOM 924 O O . SER A 1 120 ? -10.867 10.552 0.987 1.00 88.81 120 SER A O 1
ATOM 926 N N . TYR A 1 121 ? -11.930 9.742 -0.815 1.00 89.56 121 TYR A N 1
ATOM 927 C CA . TYR A 1 121 ? -10.779 9.013 -1.357 1.00 89.56 121 TYR A CA 1
ATOM 928 C C . TYR A 1 121 ? -9.555 9.918 -1.525 1.00 89.56 121 TYR A C 1
ATOM 930 O O . TYR A 1 121 ? -8.484 9.614 -0.996 1.00 89.56 121 TYR A O 1
ATOM 938 N N . ARG A 1 122 ? -9.741 11.075 -2.173 1.00 89.06 122 ARG A N 1
ATOM 939 C CA . ARG A 1 122 ? -8.692 12.081 -2.353 1.00 89.06 122 ARG A CA 1
ATOM 940 C C . ARG A 1 122 ? -8.115 12.548 -1.020 1.00 89.06 122 ARG A C 1
ATOM 942 O O . ARG A 1 122 ? -6.899 12.599 -0.873 1.00 89.06 122 ARG A O 1
ATOM 949 N N . LYS A 1 123 ? -8.958 12.819 -0.016 1.00 90.56 123 LYS A N 1
ATOM 950 C CA . LYS A 1 123 ? -8.483 13.254 1.305 1.00 90.56 123 LYS A CA 1
ATOM 951 C C . LYS A 1 123 ? -7.658 12.174 2.006 1.00 90.56 123 LYS A C 1
ATOM 953 O O . LYS A 1 123 ? -6.650 12.489 2.632 1.00 90.56 123 LYS A O 1
ATOM 958 N N . ARG A 1 124 ? -8.041 10.900 1.879 1.00 92.75 124 ARG A N 1
ATOM 959 C CA . ARG A 1 124 ? -7.232 9.785 2.399 1.00 92.75 124 ARG A CA 1
ATOM 960 C C . ARG A 1 124 ? -5.894 9.690 1.668 1.00 92.75 124 ARG A C 1
ATOM 962 O O . ARG A 1 124 ? -4.868 9.579 2.325 1.00 92.75 124 ARG A O 1
ATOM 969 N N . ALA A 1 125 ? -5.882 9.808 0.342 1.00 91.50 125 ALA A N 1
ATOM 970 C CA . ALA A 1 125 ? -4.646 9.802 -0.439 1.00 91.50 125 ALA A CA 1
ATOM 971 C C . ALA A 1 125 ? -3.700 10.956 -0.064 1.00 91.50 125 ALA A C 1
ATOM 973 O O . ALA A 1 125 ? -2.506 10.725 0.116 1.00 91.50 125 ALA A O 1
ATOM 974 N N . GLN A 1 126 ? -4.235 12.159 0.170 1.00 91.50 126 GLN A N 1
ATOM 975 C CA . GLN A 1 126 ? -3.463 13.291 0.698 1.00 91.50 126 GLN A CA 1
ATOM 976 C C . GLN A 1 126 ? -2.785 12.947 2.029 1.00 91.50 126 GLN A C 1
ATOM 978 O O . GLN A 1 126 ? -1.598 13.206 2.193 1.00 91.50 126 GLN A O 1
ATOM 983 N N . ASN A 1 127 ? -3.506 12.311 2.957 1.00 92.62 127 ASN A N 1
ATOM 984 C CA . ASN A 1 127 ? -2.940 11.922 4.252 1.00 92.62 127 ASN A CA 1
ATOM 985 C C . ASN A 1 127 ? -1.782 10.917 4.126 1.00 92.62 127 ASN A C 1
ATOM 987 O O . ASN A 1 127 ? -0.941 10.858 5.018 1.00 92.62 127 ASN A O 1
ATOM 991 N N . PHE A 1 128 ? -1.737 10.126 3.049 1.00 94.00 128 PHE A N 1
ATOM 992 C CA . PHE A 1 128 ? -0.670 9.152 2.819 1.00 94.00 128 PHE A CA 1
ATOM 993 C C . PHE A 1 128 ? 0.519 9.725 2.051 1.00 94.00 128 PHE A C 1
ATOM 995 O O . PHE A 1 128 ? 1.652 9.371 2.363 1.00 94.00 128 PHE A O 1
ATOM 1002 N N . PHE A 1 129 ? 0.278 10.578 1.054 1.00 92.25 129 PHE A N 1
ATOM 1003 C CA . PHE A 1 129 ? 1.291 10.951 0.057 1.00 92.25 129 PHE A CA 1
ATOM 1004 C C . PHE A 1 129 ? 1.684 12.427 0.069 1.00 92.25 129 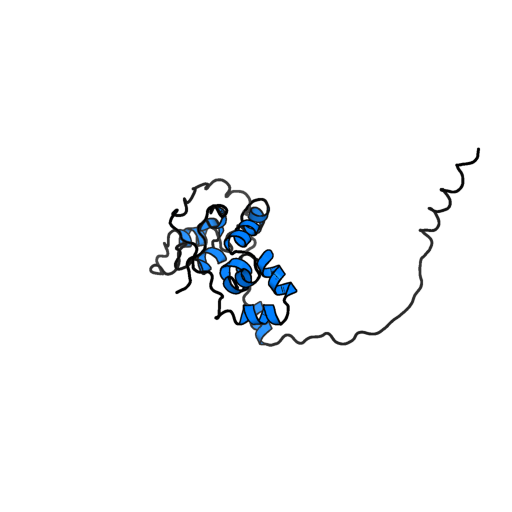PHE A C 1
ATOM 1006 O O . PHE A 1 129 ? 2.601 12.813 -0.647 1.00 92.25 129 PHE A O 1
ATOM 1013 N N . VAL A 1 130 ? 1.050 13.265 0.892 1.00 88.25 130 VAL A N 1
ATOM 1014 C CA . VAL A 1 130 ? 1.416 14.682 1.018 1.00 88.25 130 VAL A CA 1
ATOM 1015 C C . VAL A 1 130 ? 2.182 14.918 2.320 1.00 88.25 130 VAL A C 1
ATOM 1017 O O . VAL A 1 130 ? 1.815 14.433 3.391 1.00 88.25 130 VAL A O 1
ATOM 1020 N N . GLY A 1 131 ? 3.265 15.693 2.233 1.00 86.69 131 GLY A N 1
ATOM 1021 C CA . GLY A 1 131 ? 4.088 16.068 3.382 1.00 86.69 131 GLY A CA 1
ATOM 1022 C C . GLY A 1 131 ? 4.900 14.901 3.954 1.00 86.69 131 GLY A C 1
ATOM 1023 O O . GLY A 1 131 ? 5.395 14.048 3.222 1.00 86.69 131 GLY A O 1
ATOM 1024 N N . ALA A 1 132 ? 5.053 14.870 5.281 1.00 79.62 132 ALA A N 1
ATOM 1025 C CA . ALA A 1 132 ? 5.926 13.911 5.965 1.00 79.62 132 ALA A CA 1
ATOM 1026 C C . ALA A 1 132 ? 5.488 12.442 5.810 1.00 79.62 132 ALA A C 1
ATOM 1028 O O . ALA A 1 132 ? 6.330 11.547 5.831 1.00 79.62 132 ALA A O 1
ATOM 1029 N N . ALA A 1 133 ? 4.189 12.185 5.616 1.00 82.69 133 ALA A N 1
ATOM 1030 C CA . ALA A 1 133 ? 3.662 10.833 5.424 1.00 82.69 133 ALA A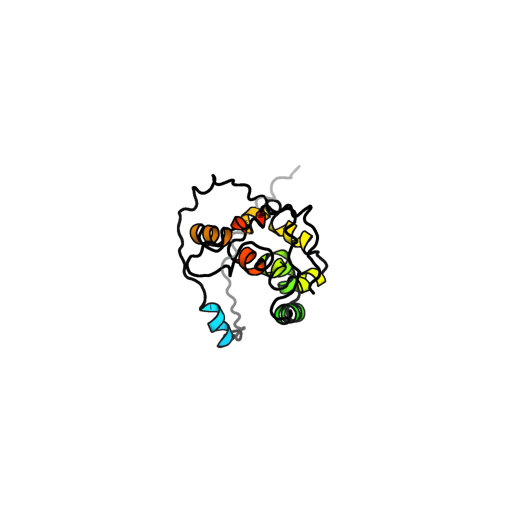 CA 1
ATOM 1031 C C . ALA A 1 133 ? 4.118 10.197 4.100 1.00 82.69 133 ALA A C 1
ATOM 1033 O O . ALA A 1 133 ? 4.166 8.970 3.991 1.00 82.69 133 ALA A O 1
ATOM 1034 N N . ASN A 1 134 ? 4.504 11.017 3.116 1.00 83.25 134 ASN A N 1
ATOM 1035 C CA . ASN A 1 134 ? 4.979 10.532 1.826 1.00 83.25 134 ASN A CA 1
ATOM 1036 C C . ASN A 1 134 ? 6.213 9.634 1.993 1.00 83.25 134 ASN A C 1
ATOM 1038 O O . ASN A 1 134 ? 6.274 8.546 1.434 1.00 83.25 134 ASN A O 1
ATOM 1042 N N . ALA A 1 135 ? 7.154 10.028 2.856 1.00 83.25 135 ALA A N 1
ATOM 1043 C CA . ALA A 1 135 ? 8.402 9.297 3.065 1.00 83.25 135 ALA A CA 1
ATOM 1044 C C . ALA A 1 135 ? 8.204 7.863 3.594 1.00 83.25 135 ALA A C 1
ATOM 1046 O O . ALA A 1 135 ? 9.057 7.008 3.369 1.00 83.25 135 ALA A O 1
ATOM 1047 N N . THR A 1 136 ? 7.101 7.584 4.296 1.00 89.44 136 THR A N 1
ATOM 1048 C CA . THR A 1 136 ? 6.812 6.246 4.838 1.00 89.44 136 THR A CA 1
ATOM 1049 C C . THR A 1 136 ? 5.904 5.422 3.934 1.00 89.44 136 THR A C 1
ATOM 1051 O O . THR A 1 136 ? 5.986 4.195 3.944 1.00 89.44 136 THR A O 1
ATOM 1054 N N . ASN A 1 137 ? 5.040 6.069 3.150 1.00 92.19 137 ASN A N 1
ATOM 1055 C CA . ASN A 1 137 ? 4.051 5.390 2.314 1.00 92.19 137 ASN A CA 1
ATOM 1056 C C . ASN A 1 137 ? 4.454 5.300 0.842 1.00 92.19 137 ASN A C 1
ATOM 1058 O O . ASN A 1 137 ? 3.889 4.482 0.113 1.00 92.19 137 ASN A O 1
ATOM 1062 N N . CYS A 1 138 ? 5.402 6.106 0.380 1.00 92.00 138 CYS A N 1
ATOM 1063 C CA . CYS A 1 138 ? 5.873 6.076 -0.992 1.00 92.00 138 CYS A CA 1
ATOM 1064 C C . CYS A 1 138 ? 7.115 5.208 -1.144 1.00 92.00 138 CYS A C 1
ATOM 1066 O O . CYS A 1 138 ? 8.238 5.634 -0.891 1.00 92.00 138 CYS A O 1
ATOM 1068 N N . PHE A 1 139 ? 6.904 3.978 -1.593 1.00 93.12 139 PHE A N 1
ATOM 1069 C CA . PHE A 1 139 ? 7.980 3.080 -1.972 1.00 93.12 139 PHE A CA 1
ATOM 1070 C C . PHE A 1 139 ? 7.453 2.011 -2.923 1.00 93.12 139 PHE A C 1
ATOM 1072 O O . PHE A 1 139 ? 6.269 1.657 -2.901 1.00 93.12 139 PHE A O 1
ATOM 1079 N N . ASP A 1 140 ? 8.352 1.470 -3.732 1.00 93.88 140 ASP A N 1
ATOM 1080 C CA . ASP A 1 140 ? 8.083 0.263 -4.497 1.00 93.88 140 ASP A CA 1
ATOM 1081 C C . ASP A 1 140 ? 8.295 -0.956 -3.606 1.00 93.88 140 ASP A C 1
ATOM 1083 O O . ASP A 1 140 ? 9.257 -1.033 -2.841 1.00 93.88 140 ASP A O 1
ATOM 1087 N N . ARG A 1 141 ? 7.378 -1.920 -3.685 1.00 93.50 141 ARG A N 1
ATOM 1088 C CA . ARG A 1 141 ? 7.526 -3.187 -2.959 1.00 93.50 141 ARG A CA 1
ATOM 1089 C C . ARG A 1 141 ? 8.448 -4.158 -3.683 1.00 93.50 141 ARG A C 1
ATOM 1091 O O . ARG A 1 141 ? 8.980 -5.067 -3.052 1.00 93.50 141 ARG A O 1
ATOM 1098 N N . MET A 1 142 ? 8.586 -3.997 -4.995 1.00 92.06 142 MET A N 1
ATOM 1099 C CA . MET A 1 142 ? 9.472 -4.800 -5.829 1.00 92.06 142 MET A CA 1
ATOM 1100 C C . MET A 1 142 ? 10.794 -4.088 -6.087 1.00 92.06 142 MET A C 1
ATOM 1102 O O . MET A 1 142 ? 10.968 -2.914 -5.771 1.00 92.06 142 MET A O 1
ATOM 1106 N N . SER A 1 143 ? 11.744 -4.824 -6.664 1.00 91.88 143 SER A N 1
ATOM 1107 C CA . SER A 1 143 ? 13.041 -4.263 -7.023 1.00 91.88 143 SER A CA 1
ATOM 1108 C C . SER A 1 143 ? 12.903 -3.171 -8.096 1.00 91.88 143 SER A C 1
ATOM 1110 O O . SER A 1 143 ? 12.014 -3.261 -8.950 1.00 91.88 143 SER A O 1
ATOM 1112 N N . PRO A 1 144 ? 13.826 -2.193 -8.135 1.00 91.69 144 PRO A N 1
ATOM 1113 C CA . PRO A 1 144 ? 13.844 -1.174 -9.185 1.00 91.69 144 PRO A CA 1
ATOM 1114 C C . PRO A 1 144 ? 13.865 -1.771 -10.600 1.00 91.69 144 PRO A C 1
ATOM 1116 O O . PRO A 1 144 ? 13.176 -1.285 -11.488 1.00 91.69 144 PRO A O 1
ATOM 1119 N N . ALA A 1 145 ? 14.592 -2.878 -10.801 1.00 90.31 145 ALA A N 1
ATOM 1120 C CA . ALA A 1 145 ? 14.642 -3.577 -12.086 1.00 90.31 145 ALA A CA 1
ATOM 1121 C C . ALA A 1 145 ? 13.279 -4.161 -12.499 1.00 90.31 145 ALA A C 1
ATOM 1123 O O . ALA A 1 145 ? 12.917 -4.112 -13.671 1.00 90.31 145 ALA A O 1
ATOM 1124 N N . TYR A 1 146 ? 12.512 -4.701 -11.546 1.00 90.50 146 TYR A N 1
ATOM 1125 C CA . TYR A 1 146 ? 11.155 -5.172 -11.814 1.00 90.50 146 TYR A CA 1
ATOM 1126 C C . TYR A 1 146 ? 10.231 -3.998 -12.138 1.00 90.50 146 TYR A C 1
ATOM 1128 O O . TYR A 1 146 ? 9.512 -4.045 -13.130 1.00 90.50 146 TYR A O 1
ATOM 1136 N N . CYS A 1 147 ? 10.264 -2.938 -11.327 1.00 90.69 147 CYS A N 1
ATOM 1137 C CA . CYS A 1 147 ? 9.369 -1.802 -11.517 1.00 90.69 147 CYS A CA 1
ATOM 1138 C C . CYS A 1 147 ? 9.662 -1.009 -12.788 1.00 90.69 147 CYS A C 1
ATOM 1140 O O . CYS A 1 147 ? 8.722 -0.578 -13.444 1.00 90.69 147 CYS A O 1
ATOM 1142 N N . SER A 1 148 ? 10.925 -0.917 -13.202 1.00 87.88 148 SER A N 1
ATOM 1143 C CA . SER A 1 148 ? 11.291 -0.345 -14.499 1.00 87.88 148 SER A CA 1
ATOM 1144 C C . SER A 1 148 ? 10.668 -1.124 -15.665 1.00 87.88 148 SER A C 1
ATOM 1146 O O . SER A 1 148 ? 10.106 -0.514 -16.567 1.00 87.88 148 SER A O 1
ATOM 1148 N N . ARG A 1 149 ? 10.679 -2.464 -15.622 1.00 85.62 149 ARG A N 1
ATOM 1149 C CA . ARG A 1 149 ? 10.013 -3.308 -16.637 1.00 85.62 149 ARG A CA 1
ATOM 1150 C C . ARG A 1 149 ? 8.491 -3.200 -16.571 1.00 85.62 149 ARG A C 1
ATOM 1152 O O . ARG A 1 149 ?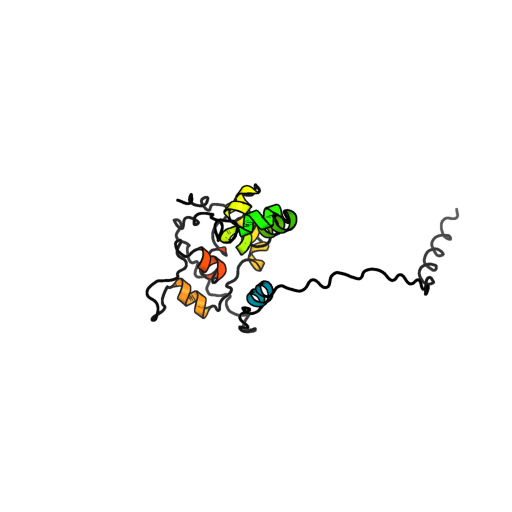 7.822 -3.172 -17.598 1.00 85.62 149 ARG A O 1
ATOM 1159 N N . PHE A 1 150 ? 7.947 -3.116 -15.357 1.00 84.62 150 PHE A N 1
ATOM 1160 C CA . PHE A 1 150 ? 6.518 -2.920 -15.124 1.00 84.62 150 PHE A CA 1
ATOM 1161 C C . PHE A 1 150 ? 6.029 -1.586 -15.704 1.00 84.62 150 PHE A C 1
ATOM 1163 O O . PHE A 1 150 ? 4.926 -1.511 -16.237 1.00 84.62 150 PHE A O 1
ATOM 1170 N N . GLU A 1 151 ? 6.840 -0.534 -15.608 1.00 83.25 151 GLU A N 1
ATOM 1171 C CA . GLU A 1 151 ? 6.530 0.782 -16.161 1.00 83.25 151 GLU A CA 1
ATOM 1172 C C . GLU A 1 151 ? 6.514 0.772 -17.689 1.00 83.25 151 GLU A C 1
ATOM 1174 O O . GLU A 1 151 ? 5.544 1.237 -18.291 1.00 83.25 151 GLU A O 1
ATOM 1179 N N . THR A 1 152 ? 7.559 0.226 -18.319 1.00 80.12 152 THR A N 1
ATOM 1180 C CA . THR A 1 152 ? 7.669 0.227 -19.784 1.00 80.12 152 THR A CA 1
ATOM 1181 C C . THR A 1 152 ? 6.752 -0.799 -20.448 1.00 80.12 152 THR A C 1
ATOM 1183 O O . THR A 1 152 ? 6.452 -0.685 -21.634 1.00 80.12 152 THR A O 1
ATOM 1186 N N . GLY A 1 153 ? 6.270 -1.789 -19.689 1.00 72.38 153 GLY A N 1
ATOM 1187 C CA . GLY A 1 153 ? 5.539 -2.932 -20.230 1.00 72.38 153 GLY A CA 1
ATOM 1188 C C . GLY A 1 153 ? 6.435 -3.881 -21.032 1.00 72.38 153 GLY A C 1
ATOM 1189 O O . GLY A 1 153 ? 5.920 -4.778 -21.705 1.00 72.38 153 GLY A O 1
ATOM 1190 N N . ASP A 1 154 ? 7.758 -3.698 -20.961 1.00 61.97 154 ASP A N 1
ATOM 1191 C CA . ASP A 1 154 ? 8.742 -4.490 -21.693 1.00 61.97 154 ASP A CA 1
ATOM 1192 C C . ASP A 1 154 ? 9.055 -5.782 -20.937 1.00 61.97 154 ASP A C 1
ATOM 1194 O O . ASP A 1 154 ? 10.110 -5.959 -20.324 1.00 61.97 154 ASP A O 1
ATOM 1198 N N . ASP A 1 155 ? 8.124 -6.726 -21.017 1.00 58.88 155 ASP A N 1
ATOM 1199 C CA . ASP A 1 155 ? 8.398 -8.126 -20.736 1.00 58.88 155 ASP A CA 1
ATOM 1200 C C . ASP A 1 155 ? 8.274 -8.931 -22.029 1.00 58.88 155 ASP A C 1
ATOM 1202 O O . ASP A 1 155 ? 7.178 -9.224 -22.503 1.00 58.88 155 ASP A O 1
ATOM 1206 N N . ALA A 1 156 ? 9.424 -9.364 -22.562 1.00 51.41 156 ALA A N 1
ATOM 1207 C CA . ALA A 1 156 ? 9.536 -10.195 -23.769 1.00 51.41 156 ALA A CA 1
ATOM 1208 C C . ALA A 1 156 ? 8.693 -11.489 -23.730 1.00 51.41 156 ALA A C 1
ATOM 1210 O O . ALA A 1 156 ? 8.437 -12.102 -24.762 1.00 51.41 156 ALA A O 1
ATOM 1211 N N . TRP A 1 157 ? 8.260 -11.906 -22.539 1.00 57.06 157 TRP A N 1
ATOM 1212 C CA . TRP A 1 157 ? 7.529 -13.146 -22.294 1.00 57.06 157 TRP A CA 1
ATOM 1213 C C . TRP A 1 157 ? 6.028 -12.949 -22.061 1.00 57.06 157 TRP A C 1
ATOM 1215 O O . TRP A 1 157 ? 5.315 -13.932 -21.864 1.00 57.06 157 TRP A O 1
ATOM 1225 N N . ASN A 1 158 ? 5.522 -11.712 -22.045 1.00 56.19 158 ASN A N 1
ATOM 1226 C CA . ASN A 1 158 ? 4.137 -11.462 -21.664 1.00 56.19 158 ASN A CA 1
ATOM 1227 C C . ASN A 1 158 ? 3.578 -10.246 -22.408 1.00 56.19 158 ASN A C 1
ATOM 1229 O O . ASN A 1 158 ? 3.795 -9.107 -22.010 1.00 56.19 158 ASN A O 1
ATOM 1233 N N . ASN A 1 159 ? 2.828 -10.489 -23.487 1.00 53.88 159 ASN A N 1
ATOM 1234 C CA . ASN A 1 159 ? 2.130 -9.438 -24.226 1.00 53.88 159 ASN A CA 1
ATOM 1235 C C . ASN A 1 159 ? 1.189 -8.651 -23.284 1.00 53.88 159 ASN A C 1
ATOM 1237 O O . ASN A 1 159 ? 0.069 -9.078 -23.007 1.00 53.88 159 ASN A O 1
ATOM 1241 N N . ARG A 1 160 ? 1.667 -7.493 -22.808 1.00 59.06 160 ARG A N 1
ATOM 1242 C CA . ARG A 1 160 ? 0.914 -6.353 -22.248 1.00 59.06 160 ARG A CA 1
ATOM 1243 C C . ARG A 1 160 ? -0.044 -6.637 -21.090 1.00 59.06 160 ARG A C 1
ATOM 1245 O O . ARG A 1 160 ? -1.112 -6.033 -21.024 1.00 59.06 160 ARG A O 1
ATOM 1252 N N . ARG A 1 161 ? 0.294 -7.536 -20.165 1.00 62.44 161 ARG A N 1
ATOM 1253 C CA . ARG A 1 161 ? -0.641 -7.823 -19.065 1.00 62.44 161 ARG A CA 1
ATOM 1254 C C . ARG A 1 161 ? -0.604 -6.816 -17.930 1.00 62.44 161 ARG A C 1
ATOM 1256 O O . ARG A 1 161 ? -1.636 -6.652 -17.303 1.00 62.44 161 ARG A O 1
ATOM 1263 N N . TRP A 1 162 ? 0.518 -6.157 -17.648 1.00 69.19 162 TRP A N 1
ATOM 1264 C CA . TRP A 1 162 ? 0.630 -5.283 -16.479 1.00 69.19 162 TRP A CA 1
ATOM 1265 C C . TRP A 1 162 ? 1.411 -4.026 -16.837 1.00 69.19 162 TRP A C 1
ATOM 1267 O O . TRP A 1 162 ? 2.496 -4.121 -17.401 1.00 69.19 162 TRP A O 1
ATOM 1277 N N . SER A 1 163 ? 0.852 -2.862 -16.522 1.00 75.69 163 SER A N 1
ATOM 1278 C CA . SER A 1 163 ? 1.551 -1.588 -16.636 1.00 75.69 163 SER A CA 1
ATOM 1279 C C . SER A 1 163 ? 1.069 -0.626 -15.554 1.00 75.69 163 SER A C 1
ATOM 1281 O O . SER A 1 163 ? 0.129 -0.921 -14.808 1.00 75.69 163 SER A O 1
ATOM 1283 N N . CYS A 1 164 ? 1.690 0.546 -15.464 1.00 79.62 164 CYS A N 1
ATOM 1284 C CA . CYS A 1 164 ? 1.214 1.623 -14.600 1.00 79.62 164 CYS A CA 1
ATOM 1285 C C . CYS A 1 164 ? -0.092 2.283 -15.099 1.00 79.62 164 CYS A C 1
ATOM 1287 O O . CYS A 1 164 ? -0.541 3.262 -14.505 1.00 79.62 164 CYS A O 1
ATOM 1289 N N . ASP A 1 165 ? -0.700 1.802 -16.187 1.00 73.62 165 ASP A N 1
ATOM 1290 C CA . ASP A 1 165 ? -1.975 2.303 -16.701 1.00 73.62 165 ASP A CA 1
ATOM 1291 C C . ASP A 1 165 ? -3.137 2.228 -15.684 1.00 73.62 165 ASP A C 1
ATOM 1293 O O . ASP A 1 165 ? -3.079 1.598 -14.624 1.00 73.62 165 ASP A O 1
ATOM 1297 N N . THR A 1 166 ? -4.236 2.909 -16.014 1.00 67.44 166 THR A N 1
ATOM 1298 C CA . THR A 1 166 ? -5.444 2.936 -15.177 1.00 67.44 166 THR A CA 1
ATOM 1299 C C . THR A 1 166 ? -6.151 1.582 -15.102 1.00 67.44 166 THR A C 1
ATOM 1301 O O . THR A 1 166 ? -6.867 1.335 -14.131 1.00 67.44 166 THR A O 1
ATOM 1304 N N . SER A 1 167 ? -5.939 0.689 -16.075 1.00 71.69 167 SER A N 1
ATOM 1305 C CA . SER A 1 167 ? -6.573 -0.634 -16.113 1.00 71.69 167 SER A CA 1
ATOM 1306 C C . SER A 1 167 ? -5.978 -1.598 -15.082 1.00 71.69 167 SER A C 1
ATOM 1308 O O . SER A 1 167 ? -6.706 -2.389 -14.482 1.00 71.69 167 SER A O 1
ATOM 1310 N N . HIS A 1 168 ? -4.687 -1.451 -14.774 1.00 76.44 168 HIS A N 1
ATOM 1311 C CA . HIS A 1 168 ? -3.962 -2.250 -13.785 1.00 76.44 168 HIS A CA 1
ATOM 1312 C C . HIS A 1 168 ? -3.558 -1.449 -12.544 1.00 76.44 168 HIS A C 1
ATOM 1314 O O . HIS A 1 168 ? -2.679 -1.878 -11.791 1.00 76.44 168 HIS A O 1
ATOM 1320 N N . PHE A 1 169 ? -4.244 -0.332 -12.267 1.00 82.25 169 PHE A N 1
ATOM 1321 C CA . PHE A 1 169 ? -3.938 0.555 -11.139 1.00 82.25 169 PHE A CA 1
ATOM 1322 C C . PHE A 1 169 ? -3.707 -0.195 -9.829 1.00 82.25 169 PHE A C 1
ATOM 1324 O O . PHE A 1 169 ? -2.752 0.092 -9.117 1.00 82.25 169 PHE A O 1
ATOM 1331 N N . ARG A 1 170 ? -4.569 -1.167 -9.492 1.00 86.62 170 ARG A N 1
ATOM 1332 C CA . ARG A 1 170 ? -4.477 -1.886 -8.210 1.00 86.62 170 ARG A CA 1
ATOM 1333 C C . ARG A 1 170 ? -3.146 -2.615 -8.067 1.00 86.62 170 ARG A C 1
ATOM 1335 O O . ARG A 1 170 ? -2.589 -2.658 -6.974 1.00 86.62 170 ARG A O 1
ATOM 1342 N N . LEU A 1 171 ? -2.653 -3.192 -9.161 1.00 87.06 171 LEU A N 1
ATOM 1343 C CA . LEU A 1 171 ? -1.381 -3.895 -9.179 1.00 87.06 171 LEU A CA 1
ATOM 1344 C C . LEU A 1 171 ? -0.225 -2.893 -9.150 1.00 87.06 171 LEU A C 1
ATOM 1346 O O . LEU A 1 171 ? 0.623 -2.993 -8.267 1.00 87.06 171 LEU A O 1
ATOM 1350 N N . GLY A 1 172 ? -0.248 -1.879 -10.020 1.00 88.69 172 GLY A N 1
ATOM 1351 C CA . GLY A 1 172 ? 0.774 -0.828 -10.043 1.00 88.69 172 GLY A CA 1
ATOM 1352 C C . GLY A 1 172 ? 0.932 -0.138 -8.686 1.00 88.69 172 GLY A C 1
ATOM 1353 O O . GLY A 1 172 ? 2.036 -0.054 -8.157 1.00 88.69 172 GLY A O 1
ATOM 1354 N N . PHE A 1 173 ? -0.176 0.244 -8.047 1.00 90.75 173 PHE A N 1
ATOM 1355 C CA . PHE A 1 173 ? -0.186 0.890 -6.732 1.00 90.75 173 PHE A CA 1
ATOM 1356 C C . PHE A 1 173 ? 0.373 0.001 -5.611 1.00 90.75 173 PHE A C 1
ATOM 1358 O O . PHE A 1 173 ? 0.963 0.497 -4.648 1.00 90.75 173 PHE A O 1
ATOM 1365 N N . ARG A 1 174 ? 0.159 -1.316 -5.697 1.00 91.38 174 ARG A N 1
ATOM 1366 C CA . ARG A 1 174 ? 0.619 -2.281 -4.688 1.00 91.38 174 ARG A CA 1
ATOM 1367 C C . ARG A 1 174 ? 2.079 -2.659 -4.844 1.00 91.38 174 ARG A C 1
ATOM 1369 O O . ARG A 1 174 ? 2.687 -3.044 -3.850 1.00 91.38 174 ARG A O 1
ATOM 1376 N N . VAL A 1 175 ? 2.583 -2.662 -6.070 1.00 91.50 175 VAL A N 1
ATOM 1377 C CA . VAL A 1 175 ? 3.847 -3.311 -6.428 1.00 91.50 175 VAL A CA 1
ATOM 1378 C C . VAL A 1 175 ? 4.924 -2.271 -6.718 1.00 91.50 175 VAL A C 1
ATOM 1380 O O . VAL A 1 175 ? 6.019 -2.370 -6.168 1.00 91.50 175 VAL A O 1
ATOM 1383 N N . CYS A 1 176 ? 4.583 -1.250 -7.501 1.00 92.19 176 CYS A N 1
ATOM 1384 C CA . CYS A 1 176 ? 5.493 -0.231 -8.018 1.00 92.19 176 CYS A CA 1
ATOM 1385 C C . CYS A 1 176 ? 4.908 1.170 -7.810 1.00 92.19 176 CYS A C 1
ATOM 1387 O O . CYS A 1 176 ? 4.743 1.943 -8.750 1.00 92.19 176 CYS A O 1
ATOM 1389 N N . ARG A 1 177 ? 4.512 1.474 -6.568 1.00 92.00 177 ARG A N 1
ATOM 1390 C CA . ARG A 1 177 ? 3.787 2.700 -6.224 1.00 92.00 177 ARG A CA 1
ATOM 1391 C C . ARG A 1 177 ? 4.528 3.974 -6.633 1.00 92.00 177 ARG A C 1
ATOM 1393 O O . ARG A 1 177 ? 3.909 4.887 -7.179 1.00 92.00 177 ARG A O 1
ATOM 1400 N N . SER A 1 178 ? 5.819 4.022 -6.324 1.00 91.81 178 SER A N 1
ATOM 1401 C CA . SER A 1 178 ? 6.694 5.156 -6.598 1.00 91.81 178 SER A CA 1
ATOM 1402 C C . SER A 1 178 ? 6.997 5.234 -8.085 1.00 91.81 178 SER A C 1
ATOM 1404 O O . SER A 1 178 ? 6.691 6.243 -8.711 1.00 91.81 178 SER A O 1
ATOM 1406 N N . THR A 1 179 ? 7.461 4.130 -8.680 1.00 90.56 179 THR A N 1
ATOM 1407 C CA . THR A 1 179 ? 7.784 4.078 -10.115 1.00 90.56 179 THR A CA 1
ATOM 1408 C C . THR A 1 179 ? 6.574 4.413 -10.994 1.00 90.56 179 THR A C 1
ATOM 1410 O O . THR A 1 179 ? 6.694 5.138 -11.973 1.00 90.56 179 THR A O 1
ATOM 1413 N N . CYS A 1 180 ? 5.369 3.974 -10.624 1.00 87.69 180 CYS A N 1
ATOM 1414 C CA . CYS A 1 180 ? 4.156 4.336 -11.355 1.00 87.69 180 CYS A CA 1
ATOM 1415 C C . CYS A 1 180 ? 3.695 5.787 -11.136 1.00 87.69 180 CYS A C 1
ATOM 1417 O O . CYS A 1 180 ? 2.671 6.173 -11.707 1.00 87.69 180 CYS A O 1
ATOM 1419 N N . GLY A 1 181 ? 4.389 6.580 -10.316 1.00 87.62 181 GLY A N 1
ATOM 1420 C CA . GLY A 1 181 ? 4.115 7.995 -10.076 1.00 87.62 181 GLY A CA 1
ATOM 1421 C C . GLY A 1 181 ? 2.969 8.274 -9.100 1.00 87.62 181 GLY A C 1
ATOM 1422 O O . GLY A 1 181 ? 2.510 9.405 -8.994 1.00 87.62 181 GLY A O 1
ATOM 1423 N N . PHE A 1 182 ? 2.460 7.289 -8.355 1.00 87.69 182 PHE A N 1
ATOM 1424 C CA . PHE A 1 182 ? 1.345 7.555 -7.428 1.00 87.69 182 PHE A CA 1
ATOM 1425 C C . PHE A 1 182 ? 1.730 8.493 -6.280 1.00 87.69 182 PHE 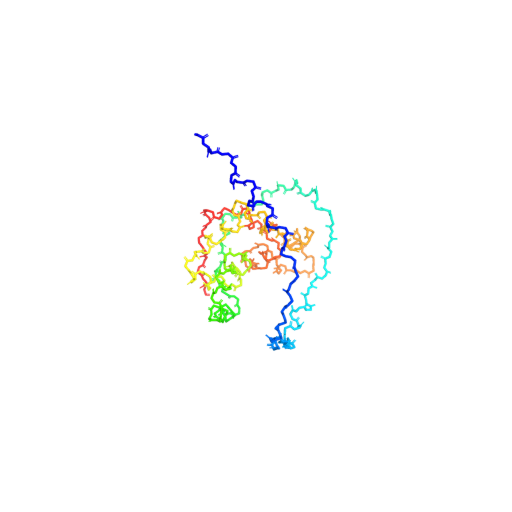A C 1
ATOM 1427 O O . PHE A 1 182 ? 0.858 9.128 -5.690 1.00 87.69 182 PHE A O 1
ATOM 1434 N N . CYS A 1 183 ? 3.019 8.583 -5.968 1.00 88.44 183 CYS A N 1
ATOM 1435 C CA . CYS A 1 183 ? 3.526 9.458 -4.921 1.00 88.44 183 CYS A CA 1
ATOM 1436 C C . CYS A 1 183 ? 3.656 10.918 -5.350 1.00 88.44 183 CYS A C 1
ATOM 1438 O O . CYS A 1 183 ? 3.466 11.806 -4.526 1.00 88.44 183 CYS A O 1
ATOM 1440 N N . ASP A 1 184 ? 3.961 11.148 -6.628 1.00 84.81 184 ASP A N 1
ATOM 1441 C CA . ASP A 1 184 ? 4.193 12.481 -7.192 1.00 84.81 184 ASP A CA 1
ATOM 1442 C C . ASP A 1 184 ? 2.930 13.066 -7.837 1.00 84.81 184 ASP A C 1
ATOM 1444 O O . ASP A 1 184 ? 2.947 14.166 -8.389 1.00 84.81 184 ASP A O 1
ATOM 1448 N N . LEU A 1 185 ? 1.813 12.333 -7.773 1.00 84.00 185 LEU A N 1
ATOM 1449 C CA . LEU A 1 185 ? 0.519 12.839 -8.195 1.00 84.00 185 LEU A CA 1
ATOM 1450 C C . LEU A 1 185 ? 0.117 14.022 -7.307 1.00 84.00 185 LEU A C 1
ATOM 1452 O O . LEU A 1 185 ? 0.175 13.942 -6.078 1.00 84.00 185 LEU A O 1
ATOM 1456 N N . ASP A 1 186 ? -0.366 15.100 -7.922 1.00 86.62 186 ASP A N 1
ATOM 1457 C CA . ASP A 1 186 ? -0.923 16.230 -7.185 1.00 86.62 186 ASP A CA 1
ATOM 1458 C C . ASP A 1 186 ? -2.290 15.865 -6.590 1.00 86.62 186 ASP A C 1
ATOM 1460 O O . ASP A 1 186 ? -3.350 16.200 -7.118 1.00 86.62 186 ASP A O 1
ATOM 1464 N N . TRP A 1 187 ? -2.275 15.163 -5.459 1.00 86.50 187 TRP A N 1
ATOM 1465 C CA . TRP A 1 187 ? -3.476 14.762 -4.730 1.00 86.50 187 TRP A CA 1
ATOM 1466 C C . TRP A 1 187 ? -4.305 15.948 -4.213 1.00 86.50 187 TRP A C 1
ATOM 1468 O O . TRP A 1 187 ? -5.439 15.742 -3.776 1.00 86.50 187 TRP A O 1
ATOM 1478 N N . ASN A 1 188 ? -3.795 17.184 -4.247 1.00 85.00 188 ASN A N 1
ATOM 1479 C CA . ASN A 1 188 ? -4.601 18.362 -3.919 1.00 85.00 188 ASN A CA 1
ATOM 1480 C C . ASN A 1 188 ? -5.589 18.668 -5.049 1.00 85.00 188 ASN A C 1
ATOM 1482 O O . ASN A 1 188 ? -6.778 18.882 -4.788 1.00 85.00 188 ASN A O 1
ATOM 1486 N N . ASN A 1 189 ? -5.111 18.591 -6.291 1.00 85.31 189 ASN A N 1
ATOM 1487 C CA . ASN A 1 189 ? -5.864 18.967 -7.487 1.00 85.31 189 ASN A CA 1
ATOM 1488 C C . ASN A 1 189 ? -6.329 17.778 -8.342 1.00 85.31 189 ASN A C 1
ATOM 1490 O O . ASN A 1 189 ? -7.033 17.980 -9.330 1.00 85.31 189 ASN A O 1
ATOM 1494 N N . ALA A 1 190 ? -5.981 16.545 -7.968 1.00 79.44 190 ALA A N 1
ATOM 1495 C CA . ALA A 1 190 ? -6.428 15.348 -8.667 1.00 79.44 190 ALA A CA 1
ATOM 1496 C C . ALA A 1 190 ? -7.969 15.297 -8.751 1.00 79.44 190 ALA A C 1
ATOM 1498 O O . ALA A 1 190 ? -8.647 15.610 -7.763 1.00 79.44 190 ALA A O 1
ATOM 1499 N N . PRO A 1 191 ? -8.536 14.883 -9.901 1.00 77.88 191 PRO A N 1
ATOM 1500 C CA . PRO A 1 191 ? -9.976 14.692 -10.021 1.00 77.88 191 PRO A CA 1
ATOM 1501 C C . PRO A 1 191 ? -10.449 13.621 -9.032 1.00 77.88 191 PRO A C 1
ATOM 1503 O O . PRO A 1 191 ? -9.696 12.715 -8.678 1.00 77.88 191 PRO A O 1
ATOM 1506 N N . GLU A 1 192 ? -11.704 13.689 -8.588 1.00 77.94 192 GLU A N 1
ATOM 1507 C CA . GLU A 1 192 ? -12.280 12.568 -7.835 1.00 77.94 192 GLU A CA 1
ATOM 1508 C C . GLU A 1 192 ? -12.326 11.306 -8.716 1.00 77.94 192 GLU A C 1
ATOM 1510 O O . GLU A 1 192 ? -12.371 11.378 -9.948 1.00 77.94 192 GLU A O 1
ATOM 1515 N N . GLN A 1 193 ? -12.301 10.137 -8.077 1.00 78.38 193 GLN A N 1
ATOM 1516 C CA . GLN A 1 193 ? -12.365 8.840 -8.750 1.00 78.38 193 GLN A CA 1
ATOM 1517 C C . GLN A 1 193 ? -13.546 8.741 -9.723 1.00 78.38 193 GLN A C 1
ATOM 1519 O O . GLN A 1 193 ? -14.640 9.258 -9.475 1.00 78.38 193 GLN A O 1
ATOM 1524 N N . LEU A 1 194 ? -13.355 7.978 -10.799 1.00 74.81 194 LEU A N 1
ATOM 1525 C CA . LEU A 1 194 ? -14.450 7.627 -11.699 1.00 74.81 194 LEU A CA 1
ATOM 1526 C C . LEU A 1 194 ? -15.538 6.834 -10.957 1.00 74.81 194 LEU A C 1
ATOM 1528 O O . LEU A 1 194 ? -15.251 6.03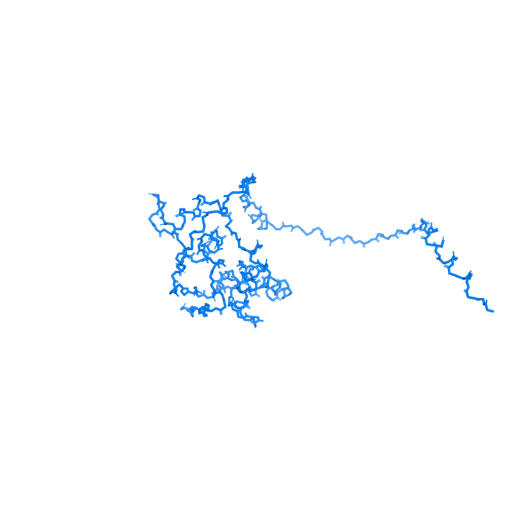1 -10.063 1.00 74.81 194 LEU A O 1
ATOM 1532 N N . LYS A 1 195 ? -16.802 7.013 -11.357 1.00 77.81 195 LYS A N 1
ATOM 1533 C CA . LYS A 1 195 ? -17.880 6.117 -10.918 1.00 77.81 195 LYS A CA 1
ATOM 1534 C C . LYS A 1 195 ? -17.587 4.711 -11.439 1.00 77.81 195 LYS A C 1
ATOM 1536 O O . LYS A 1 195 ? -17.262 4.538 -12.610 1.00 77.81 195 LYS A O 1
ATOM 1541 N N . CYS A 1 196 ? -17.692 3.714 -10.567 1.00 78.00 196 CYS A N 1
ATOM 1542 C CA . CYS A 1 196 ? -17.621 2.322 -10.990 1.00 78.00 196 CYS A CA 1
ATOM 1543 C C . CYS A 1 196 ? -18.875 1.993 -11.798 1.00 78.00 196 CYS A C 1
ATOM 1545 O O . CYS A 1 196 ? -19.975 2.139 -11.266 1.00 78.00 196 CYS A O 1
ATOM 1547 N N . LEU A 1 197 ? -18.693 1.589 -13.057 1.00 68.25 197 LEU A N 1
ATOM 1548 C CA . LEU A 1 197 ? -19.746 0.960 -13.854 1.00 68.25 197 LEU A CA 1
ATOM 1549 C C . LEU A 1 197 ? -20.108 -0.419 -13.279 1.00 68.25 197 LEU A C 1
ATOM 1551 O O . LEU A 1 197 ? -19.220 -1.071 -12.666 1.00 68.25 197 LEU A O 1
#

Sequence (197 aa):
MMISRFLSKILIVSCLIGVLGVADASSSMYARRRTASERLMSIIRPRMFQNPEFRSSQKIQKSIQLNPNRALPCCKDESGGSICKNLRRTDIKLFTQKCQTEPDFSLVVCCSSCSDAGISYRKRAQNFFVGAANATNCFDRMSPAYCSRFETGDDAWNNRRWSCDTSHFRLGFRVCRSTCGFCDLDWNNAPEQLKCL

pLDDT: mean 71.98, std 21.19, range [35.34, 97.12]

Foldseek 3Di:
DDDDDDPVVVVPVVPPPDDDDDDDDDDDDDPPPDDPVNVVVVVPDPPDDPDPPPPPPPPPPPPPVPPLPQFAAAQAAPPNCPVLVVCCVPPVPVSQCCLQQPCLVNRPHNVVSSVVVPAANLNSLCSCQPDPNVVVRDDAPDDPVVLVCQAVVPDPVDPRPHHLGNVRVSVCCHGVVVSSCSNVDPSVPRDGHDHDD

Radius of gyration: 25.66 Å; chains: 1; bounding box: 42×58×83 Å

Secondary structure (DSSP, 8-state):
---SSSSSSSSSGGG--------------------HHHHHTTS----------TTS-TT--------TT-PPPP---GGGGHHHHHHHHH-HHHHHHHHHH-HHIIIIISHHHHHTTTS-HHHHHHHHHSGGGHHHH--BSS-HHHHHHHHHT--TTSSS---SSSTTHHHHHHHBTTTTTTTTS-TTTPPPPPPP-

Organism: Caenorhabditis elegans (NCBI:txid6239)